Protein AF-A0A9X3F8A9-F1 (afdb_monomer)

Organism: NCBI:txid889268

pLDDT: mean 88.79, std 11.06, range [32.03, 98.19]

Secondary structure (DSSP, 8-state):
-PPPP----TTGGGPPPPBTTBSS----TTS-THHHHHHHHHHHHHH-S---S---HHHHHHHHTSGGGHHHHTTTS--TT--EEEEEE-SS-----S-HHHHHHHHHHHTTTTTGGGGEEEEEE--HHHHT-TT--HHHHHHTTSSSPPEEE-TTS-GGGHHIIIIIIHHHHHHHHHHHSPPP-

Structure (mmCIF, N/CA/C/O backbone):
data_AF-A0A9X3F8A9-F1
#
_entry.id   AF-A0A9X3F8A9-F1
#
loop_
_atom_site.group_PDB
_atom_site.id
_atom_site.type_symbol
_atom_site.label_atom_id
_atom_site.label_alt_id
_atom_site.label_comp_id
_atom_site.label_asym_id
_atom_site.label_entity_id
_atom_site.label_seq_id
_atom_site.pdbx_PDB_ins_code
_atom_site.Cartn_x
_atom_site.Cartn_y
_atom_site.Cartn_z
_atom_site.occupancy
_atom_site.B_iso_or_equiv
_atom_site.auth_seq_id
_atom_site.auth_comp_id
_atom_site.auth_asym_id
_atom_site.auth_atom_id
_atom_site.pdbx_PDB_model_num
ATOM 1 N N . MET A 1 1 ? -3.619 19.011 -17.376 1.00 40.12 1 MET A N 1
ATOM 2 C CA . MET A 1 1 ? -4.202 17.711 -17.758 1.00 40.12 1 MET A CA 1
ATOM 3 C C . MET A 1 1 ? -5.613 17.664 -17.189 1.00 40.12 1 MET A C 1
ATOM 5 O O . MET A 1 1 ? -5.775 18.050 -16.039 1.00 40.12 1 MET A O 1
ATOM 9 N N . ALA A 1 2 ? -6.636 17.346 -17.986 1.00 32.03 2 ALA A N 1
ATOM 10 C CA . ALA A 1 2 ? -7.985 17.152 -17.443 1.00 32.03 2 ALA A CA 1
ATOM 11 C C . ALA A 1 2 ? -8.003 15.852 -16.615 1.00 32.03 2 ALA A C 1
ATOM 13 O O . ALA A 1 2 ? -7.309 14.913 -17.011 1.00 32.03 2 ALA A O 1
ATOM 14 N N . PRO A 1 3 ? -8.736 15.784 -15.489 1.00 38.34 3 PRO A N 1
ATOM 15 C CA . PRO A 1 3 ? -8.836 14.548 -14.723 1.00 38.34 3 PRO A CA 1
ATOM 16 C C . PRO A 1 3 ? -9.433 13.446 -15.613 1.00 38.34 3 PRO A C 1
ATOM 18 O O . PRO A 1 3 ? -10.334 13.740 -16.410 1.00 38.34 3 PRO A O 1
ATOM 21 N N . PRO A 1 4 ? -8.940 12.199 -15.526 1.00 46.81 4 PRO A N 1
ATOM 22 C CA . PRO A 1 4 ? -9.557 11.088 -16.233 1.00 46.81 4 PRO A CA 1
ATOM 23 C C . PRO A 1 4 ? -11.026 10.977 -15.809 1.00 46.81 4 PRO A C 1
ATOM 25 O O . PRO A 1 4 ? -11.374 11.249 -14.659 1.00 46.81 4 PRO A O 1
ATOM 28 N N . ALA A 1 5 ? -11.896 10.633 -16.763 1.00 46.16 5 ALA A N 1
ATOM 29 C CA . ALA A 1 5 ? -13.327 10.490 -16.531 1.00 46.16 5 ALA A CA 1
ATOM 30 C C . ALA A 1 5 ? -13.580 9.626 -15.286 1.00 46.16 5 ALA A C 1
ATOM 32 O O . ALA A 1 5 ? -12.948 8.585 -15.104 1.00 46.16 5 ALA A O 1
ATOM 33 N N . THR A 1 6 ? -14.491 10.075 -14.425 1.00 50.53 6 THR A N 1
ATOM 34 C CA . THR A 1 6 ? -14.900 9.367 -13.214 1.00 50.53 6 THR A CA 1
ATOM 35 C C . THR A 1 6 ? -15.701 8.129 -13.610 1.00 50.53 6 THR A C 1
ATOM 37 O O . THR A 1 6 ? -16.933 8.151 -13.619 1.00 50.53 6 THR A O 1
ATOM 40 N N . THR A 1 7 ? -15.033 7.043 -13.984 1.00 54.25 7 THR A N 1
ATOM 41 C CA . THR A 1 7 ? -15.683 5.741 -13.922 1.00 54.25 7 THR A CA 1
ATOM 42 C C . THR A 1 7 ? -15.774 5.415 -12.434 1.00 54.25 7 THR A C 1
ATOM 44 O O . THR A 1 7 ? -14.764 5.274 -11.746 1.00 54.25 7 THR A O 1
ATOM 47 N N . ASN A 1 8 ? -16.993 5.375 -11.891 1.00 64.25 8 ASN A N 1
ATOM 48 C CA . ASN A 1 8 ? -17.278 4.832 -10.553 1.00 64.25 8 ASN A CA 1
ATOM 49 C C . ASN A 1 8 ? -17.103 3.301 -10.561 1.00 64.25 8 ASN A C 1
ATOM 51 O O . ASN A 1 8 ? -17.952 2.560 -10.075 1.00 64.25 8 ASN A O 1
ATOM 55 N N . GLU A 1 9 ? -16.050 2.830 -11.220 1.00 84.94 9 GLU A N 1
ATOM 56 C CA . GLU A 1 9 ? -15.728 1.427 -11.361 1.00 84.94 9 GLU A CA 1
ATOM 57 C C . GLU A 1 9 ? -15.241 0.899 -10.019 1.00 84.94 9 GLU A C 1
ATOM 59 O O . GLU A 1 9 ? -14.478 1.564 -9.309 1.00 84.94 9 GLU A O 1
ATOM 64 N N . ASN A 1 10 ? -15.722 -0.287 -9.662 1.00 89.38 10 ASN A N 1
ATOM 65 C CA . ASN A 1 10 ? -15.339 -0.943 -8.428 1.00 89.38 10 ASN A CA 1
ATOM 66 C C . ASN A 1 10 ? -13.823 -1.206 -8.426 1.00 89.38 10 ASN A C 1
ATOM 68 O O . ASN A 1 10 ? -13.317 -1.807 -9.367 1.00 89.38 10 ASN A O 1
ATOM 72 N N . GLY A 1 11 ? -13.096 -0.738 -7.408 1.00 88.62 11 GLY A N 1
ATOM 73 C CA . GLY A 1 11 ? -11.628 -0.826 -7.371 1.00 88.62 11 GLY A CA 1
ATOM 74 C C . GLY A 1 11 ? -10.881 0.205 -8.242 1.00 88.62 11 GLY A C 1
ATOM 75 O O . GLY A 1 11 ? -9.654 0.272 -8.217 1.00 88.62 11 GLY A O 1
ATOM 76 N N . GLY A 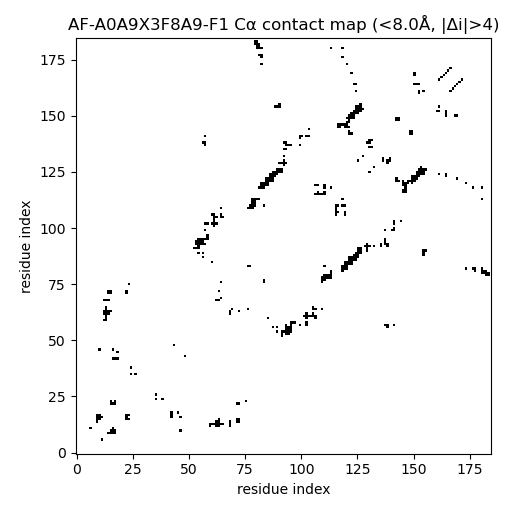1 12 ? -11.587 1.018 -9.033 1.00 87.62 12 GLY A N 1
ATOM 77 C CA . GLY A 1 12 ? -10.978 1.934 -9.998 1.00 87.62 12 GLY A CA 1
ATOM 78 C C . GLY A 1 12 ? -10.475 3.241 -9.377 1.00 87.62 12 GLY A C 1
ATOM 79 O O . GLY A 1 12 ? -11.121 3.819 -8.499 1.00 87.62 12 GLY A O 1
ATOM 80 N N . GLN A 1 13 ? -9.361 3.767 -9.904 1.00 86.75 13 GLN A N 1
ATOM 81 C CA . GLN A 1 13 ? -8.784 5.077 -9.540 1.00 86.75 13 GLN A CA 1
ATOM 82 C C . GLN A 1 13 ? -8.506 5.229 -8.030 1.00 86.75 13 GLN A C 1
ATOM 84 O O . GLN A 1 13 ? -8.811 6.260 -7.435 1.00 86.75 13 GLN A O 1
ATOM 89 N N . GLY A 1 14 ? -7.957 4.185 -7.400 1.00 89.69 14 GLY A N 1
ATOM 90 C CA . GLY A 1 14 ? -7.600 4.176 -5.976 1.00 89.69 14 GLY A CA 1
ATOM 91 C C . GLY A 1 14 ? -8.765 3.915 -5.020 1.00 89.69 14 GLY A C 1
ATOM 92 O O . GLY A 1 14 ? -8.554 3.853 -3.813 1.00 89.69 14 GLY A O 1
ATOM 93 N N . ARG A 1 15 ? -9.994 3.740 -5.516 1.00 92.31 15 ARG A N 1
ATOM 94 C CA . ARG A 1 15 ? -11.106 3.264 -4.683 1.00 92.31 15 ARG A CA 1
ATOM 95 C C . ARG A 1 15 ? -10.855 1.823 -4.256 1.00 92.31 15 ARG A C 1
ATOM 97 O O . ARG A 1 15 ? -10.415 1.016 -5.065 1.00 92.31 15 ARG A O 1
ATOM 104 N N . LEU A 1 16 ? -11.177 1.487 -3.014 1.00 93.56 16 LEU A N 1
ATOM 105 C CA . LEU A 1 16 ? -11.130 0.109 -2.539 1.00 93.56 16 LEU A CA 1
ATOM 106 C C . LEU A 1 16 ? -12.173 -0.746 -3.262 1.00 93.56 16 LEU A C 1
ATOM 108 O O . LEU A 1 16 ? -13.316 -0.324 -3.461 1.00 93.56 16 LEU A O 1
ATOM 112 N N . PHE A 1 17 ? -11.782 -1.965 -3.619 1.00 93.88 17 PHE A N 1
ATOM 113 C CA . PHE A 1 17 ? -12.688 -2.936 -4.212 1.00 93.88 17 PHE A CA 1
ATOM 114 C C . PHE A 1 17 ? -13.756 -3.361 -3.193 1.00 93.88 17 PHE A C 1
ATOM 116 O O . PHE A 1 17 ? -13.446 -3.834 -2.103 1.00 93.88 17 PHE A O 1
ATOM 123 N N . GLU A 1 18 ? -15.024 -3.172 -3.541 1.00 94.69 18 GLU A N 1
ATOM 124 C CA . GLU A 1 18 ? -16.171 -3.654 -2.786 1.00 94.69 18 GLU A CA 1
ATOM 125 C C . GLU A 1 18 ? -16.403 -5.137 -3.063 1.00 94.69 18 GLU A C 1
ATOM 127 O O . GLU A 1 18 ? -16.646 -5.545 -4.203 1.00 94.69 18 GLU A O 1
ATOM 132 N N . TRP A 1 19 ? -16.417 -5.933 -2.000 1.00 95.94 19 TRP A N 1
ATOM 133 C CA . TRP A 1 19 ? -16.833 -7.323 -2.032 1.00 95.94 19 TRP A CA 1
ATOM 134 C C . TRP A 1 19 ? -17.825 -7.600 -0.905 1.00 95.94 19 TRP A C 1
ATOM 136 O O . TRP A 1 19 ? -17.535 -7.381 0.270 1.00 95.94 19 TRP A O 1
ATOM 146 N N . GLN A 1 20 ? -19.016 -8.083 -1.271 1.00 94.75 20 GLN A N 1
ATOM 147 C CA . GLN A 1 20 ? -20.116 -8.362 -0.335 1.00 94.75 20 GLN A CA 1
ATOM 148 C C . GLN A 1 20 ? -20.493 -7.156 0.550 1.00 94.75 20 GLN A C 1
ATOM 150 O O . GLN A 1 20 ? -20.780 -7.308 1.737 1.00 94.75 20 GLN A O 1
ATOM 155 N N . GLY A 1 21 ? -20.498 -5.951 -0.031 1.00 92.94 21 GLY A N 1
ATOM 156 C CA . GLY A 1 21 ? -20.839 -4.714 0.675 1.00 92.94 21 GLY A CA 1
ATOM 157 C C . GLY A 1 21 ? -19.756 -4.217 1.636 1.00 92.94 21 GLY A C 1
ATOM 158 O O . GLY A 1 21 ? -20.046 -3.384 2.493 1.00 92.94 21 GLY A O 1
ATOM 159 N N . GLN A 1 22 ? -18.530 -4.738 1.535 1.00 93.31 22 GLN A N 1
ATOM 160 C CA . GLN A 1 22 ? -17.388 -4.329 2.350 1.00 93.31 22 GLN A CA 1
ATOM 161 C C . GLN A 1 22 ? -16.210 -3.936 1.458 1.00 93.31 22 GLN A C 1
ATOM 163 O O . GLN A 1 22 ? -15.919 -4.618 0.480 1.00 93.31 22 GLN A O 1
ATOM 168 N N . HIS A 1 23 ? -15.514 -2.861 1.824 1.00 93.75 23 HIS A N 1
ATOM 169 C CA . HIS A 1 23 ? -14.294 -2.403 1.145 1.00 93.75 23 HIS A CA 1
ATOM 170 C C . HIS A 1 23 ? -13.009 -2.859 1.847 1.00 93.75 23 HIS A C 1
ATOM 172 O O . HIS A 1 23 ? -11.944 -2.906 1.239 1.00 93.75 23 HIS A O 1
ATOM 178 N N . TYR A 1 24 ? -13.096 -3.167 3.140 1.00 93.25 24 TYR A N 1
ATOM 179 C CA . TYR A 1 24 ? -11.985 -3.638 3.956 1.00 93.25 24 TYR A CA 1
ATOM 180 C C . TYR A 1 24 ? -12.510 -4.475 5.123 1.00 93.25 24 TYR A C 1
ATOM 182 O O . TYR A 1 24 ? -13.661 -4.335 5.543 1.00 93.25 24 TYR A O 1
ATOM 190 N N . PHE A 1 25 ? -11.639 -5.324 5.659 1.00 92.56 25 PHE A N 1
ATOM 191 C CA . PHE A 1 25 ? -11.916 -6.155 6.823 1.00 92.56 25 PHE A CA 1
ATOM 192 C C . PHE A 1 25 ? -11.259 -5.538 8.065 1.00 92.56 25 PHE A C 1
ATOM 194 O O . PHE A 1 25 ? -10.135 -5.042 7.989 1.00 92.56 25 PHE A O 1
ATOM 201 N N . SER A 1 26 ? -11.940 -5.565 9.210 1.00 90.69 26 SER A N 1
ATOM 202 C CA . SER A 1 26 ? -11.412 -5.068 10.486 1.00 90.69 26 SER A CA 1
ATOM 203 C C . SER A 1 26 ? -11.416 -6.191 11.518 1.00 90.69 26 SER A C 1
ATOM 205 O O . SER A 1 26 ? -12.411 -6.899 11.653 1.00 90.69 26 SER A O 1
ATOM 207 N N . LEU A 1 27 ? -10.289 -6.358 12.206 1.00 91.44 27 LEU A N 1
ATOM 208 C CA . LEU A 1 27 ? -10.067 -7.338 13.264 1.00 91.44 27 LEU A CA 1
ATOM 209 C C . LEU A 1 27 ? -8.998 -6.815 14.233 1.00 91.44 27 LEU A C 1
ATOM 211 O O . LEU A 1 27 ? -8.244 -5.898 13.891 1.00 91.44 27 LEU A O 1
ATOM 215 N N . ASN A 1 28 ? -8.916 -7.429 15.406 1.00 89.62 28 ASN A N 1
ATOM 216 C CA . ASN A 1 28 ? -7.813 -7.280 16.347 1.00 89.62 28 ASN A CA 1
ATOM 217 C C . ASN A 1 28 ? -6.744 -8.350 16.092 1.00 89.62 28 ASN A C 1
ATOM 219 O O . ASN A 1 28 ? -6.985 -9.358 15.431 1.00 89.62 28 ASN A O 1
ATOM 223 N N . THR A 1 29 ? -5.537 -8.135 16.610 1.00 83.69 29 THR A N 1
ATOM 224 C CA . THR A 1 29 ? -4.404 -9.051 16.404 1.00 83.69 29 THR A CA 1
ATOM 225 C C . THR A 1 29 ? -4.551 -10.385 17.139 1.00 83.69 29 THR A C 1
ATOM 227 O O . THR A 1 29 ? -3.876 -11.347 16.781 1.00 83.69 29 THR A O 1
ATOM 230 N N . ASP A 1 30 ? -5.418 -10.452 18.148 1.00 89.44 30 ASP A N 1
ATOM 231 C CA . ASP A 1 30 ? -5.756 -11.651 18.915 1.00 89.44 30 ASP A CA 1
ATOM 232 C C . ASP A 1 30 ? -6.988 -12.403 18.375 1.00 89.44 30 ASP A C 1
ATOM 234 O O . ASP A 1 30 ? -7.292 -13.498 18.856 1.00 89.44 30 ASP A O 1
ATOM 238 N N . ASP A 1 31 ? -7.663 -11.862 17.355 1.00 92.94 31 ASP A N 1
ATOM 239 C CA . ASP A 1 31 ? -8.777 -12.532 16.684 1.00 92.94 31 ASP A CA 1
ATOM 240 C C . ASP A 1 31 ? -8.290 -13.682 15.778 1.00 92.94 31 ASP A C 1
ATOM 242 O O . ASP A 1 31 ? -7.190 -13.662 15.222 1.00 92.94 31 ASP A O 1
ATOM 246 N N . ASP A 1 32 ? -9.145 -14.689 15.564 1.00 93.00 32 ASP A N 1
ATOM 247 C CA . ASP A 1 32 ? -8.889 -15.748 14.579 1.00 93.00 32 ASP A CA 1
ATOM 248 C C . ASP A 1 32 ? -8.915 -15.168 13.145 1.00 93.00 32 ASP A C 1
ATOM 250 O O . ASP A 1 32 ? -9.965 -14.698 12.685 1.00 93.00 32 ASP A O 1
ATOM 254 N N . PRO A 1 33 ? -7.807 -15.240 12.377 1.00 92.06 33 PRO A N 1
ATOM 255 C CA . PRO A 1 33 ? -7.740 -14.664 11.040 1.00 92.06 33 PRO A CA 1
ATOM 256 C C . PRO A 1 33 ? -8.492 -15.483 9.979 1.00 92.06 33 PRO A C 1
ATOM 258 O O . PRO A 1 33 ? -8.457 -15.117 8.804 1.00 92.06 33 PRO A O 1
ATOM 261 N N . ALA A 1 34 ? -9.147 -16.600 10.322 1.00 95.56 34 ALA A N 1
ATOM 262 C CA . ALA A 1 34 ? -9.852 -17.446 9.356 1.00 95.56 34 ALA A CA 1
ATOM 263 C C . ALA A 1 34 ? -10.885 -16.671 8.516 1.00 95.56 34 ALA A C 1
ATOM 265 O O . ALA A 1 34 ? -10.945 -16.849 7.297 1.00 95.56 34 ALA A O 1
ATOM 266 N N . ALA A 1 35 ? -11.655 -15.775 9.143 1.00 94.44 35 ALA A N 1
ATOM 267 C CA . ALA A 1 35 ? -12.648 -14.959 8.443 1.00 94.44 35 ALA A CA 1
ATOM 268 C C . ALA A 1 35 ? -11.997 -13.931 7.502 1.00 94.44 35 ALA A C 1
ATOM 270 O O . ALA A 1 35 ? -12.427 -13.802 6.355 1.00 94.44 35 ALA A O 1
ATOM 271 N N . LEU A 1 36 ? -10.923 -13.271 7.954 1.00 93.94 36 LEU A N 1
ATOM 272 C CA . LEU A 1 36 ? -10.120 -12.366 7.129 1.00 93.94 36 LEU A CA 1
ATOM 273 C C . LEU A 1 36 ? -9.583 -13.091 5.891 1.00 93.94 36 LEU A C 1
ATOM 275 O O . LEU A 1 36 ? -9.749 -12.605 4.777 1.00 93.94 36 LEU A O 1
ATOM 279 N N . LYS A 1 37 ? -8.966 -14.265 6.081 1.00 93.62 37 LYS A N 1
ATOM 280 C CA . LYS A 1 37 ? -8.400 -15.070 4.989 1.00 93.62 37 LYS A CA 1
ATOM 281 C C . LYS A 1 37 ? -9.472 -15.438 3.969 1.00 93.62 37 LYS A C 1
ATOM 283 O O . LYS A 1 37 ? -9.283 -15.213 2.780 1.00 93.62 37 LYS A O 1
ATOM 288 N N . ALA A 1 38 ? -10.610 -15.953 4.435 1.00 95.94 38 ALA A N 1
ATOM 289 C CA . ALA A 1 38 ? -11.711 -16.338 3.559 1.00 95.94 38 ALA A CA 1
ATOM 290 C C . ALA A 1 38 ? -12.263 -15.145 2.759 1.00 95.94 38 ALA A C 1
ATOM 292 O O . ALA A 1 38 ? -12.468 -15.263 1.550 1.00 95.94 38 ALA A O 1
ATOM 293 N N . TRP A 1 39 ? -12.478 -13.998 3.414 1.00 96.12 39 TRP A N 1
ATOM 294 C CA . TRP A 1 39 ? -12.971 -12.794 2.746 1.00 96.12 39 TRP A CA 1
ATOM 295 C C . TRP A 1 39 ? -11.957 -12.247 1.740 1.00 96.12 39 TRP A C 1
ATOM 297 O O . TRP A 1 39 ? -12.324 -12.018 0.590 1.00 96.12 39 TRP A O 1
ATOM 307 N N . PHE A 1 40 ? -10.689 -12.095 2.138 1.00 93.62 40 PHE A N 1
ATOM 308 C CA . PHE A 1 40 ? -9.644 -11.530 1.284 1.00 93.62 40 PHE A CA 1
ATOM 309 C C . PHE A 1 40 ? -9.400 -12.394 0.045 1.00 93.62 40 PHE A C 1
ATOM 311 O O . PHE A 1 40 ? -9.369 -11.864 -1.061 1.00 93.62 40 PHE A O 1
ATOM 318 N N . THR A 1 41 ? -9.310 -13.722 0.198 1.00 94.00 41 THR A N 1
ATOM 319 C CA . THR A 1 41 ? -9.175 -14.637 -0.946 1.00 94.00 41 THR A CA 1
ATOM 320 C C . THR A 1 41 ? -10.349 -14.493 -1.913 1.00 94.00 41 THR A C 1
ATOM 322 O O . THR A 1 41 ? -10.135 -14.350 -3.112 1.00 94.00 41 THR A O 1
ATOM 325 N N . ALA A 1 42 ? -11.588 -14.473 -1.412 1.00 95.75 42 ALA A N 1
ATOM 326 C CA . ALA A 1 42 ? -12.761 -14.329 -2.270 1.00 95.75 42 ALA A CA 1
ATOM 327 C C . ALA A 1 42 ? -12.824 -12.955 -2.963 1.00 95.75 42 ALA A C 1
ATOM 329 O O . ALA A 1 42 ? -13.163 -12.889 -4.142 1.00 95.75 42 ALA A O 1
ATOM 330 N N . ALA A 1 43 ? -12.480 -11.876 -2.252 1.00 95.12 43 ALA A N 1
ATOM 331 C CA . ALA A 1 43 ? -12.435 -10.525 -2.803 1.00 95.12 43 ALA A CA 1
ATOM 332 C C . ALA A 1 43 ? -11.361 -10.393 -3.893 1.00 95.12 43 ALA A C 1
ATOM 334 O O . ALA A 1 43 ? -11.651 -9.858 -4.958 1.00 95.12 43 ALA A O 1
ATOM 335 N N . ALA A 1 44 ? -10.159 -10.933 -3.665 1.00 91.38 44 ALA A N 1
ATOM 336 C CA . ALA A 1 44 ? -9.071 -10.928 -4.641 1.00 91.38 44 ALA A CA 1
ATOM 337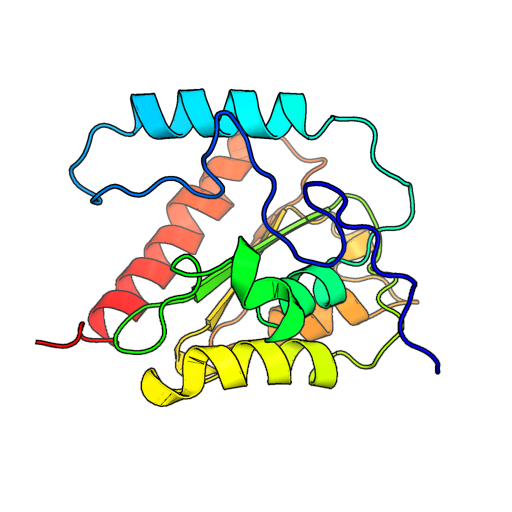 C C . ALA A 1 44 ? -9.446 -11.708 -5.912 1.00 91.38 44 ALA A C 1
ATOM 339 O O . ALA A 1 44 ? -9.326 -11.182 -7.015 1.00 91.38 44 ALA A O 1
ATOM 340 N N . THR A 1 45 ? -10.001 -12.918 -5.771 1.00 92.62 45 THR A N 1
ATOM 341 C CA . THR A 1 45 ? -10.500 -13.688 -6.922 1.00 92.62 45 THR A CA 1
ATOM 342 C C . THR A 1 45 ? -11.613 -12.943 -7.669 1.00 92.62 45 THR A C 1
ATOM 344 O O . THR A 1 45 ? -11.672 -12.996 -8.895 1.00 92.62 45 THR A O 1
ATOM 347 N N . ALA A 1 46 ? -12.495 -12.233 -6.957 1.00 92.94 46 ALA A N 1
ATOM 348 C CA . ALA A 1 46 ? -13.573 -11.457 -7.569 1.00 92.94 46 ALA A CA 1
ATOM 349 C C . ALA A 1 46 ? -13.086 -10.181 -8.276 1.00 92.94 46 ALA A C 1
ATOM 351 O O . ALA A 1 46 ? -13.678 -9.796 -9.285 1.00 92.94 46 ALA A O 1
ATOM 352 N N . ALA A 1 47 ? -12.032 -9.537 -7.766 1.00 89.62 47 ALA A N 1
ATOM 353 C CA . ALA A 1 47 ? -11.369 -8.415 -8.428 1.00 89.62 47 ALA A CA 1
ATOM 354 C C . ALA A 1 47 ? -10.725 -8.847 -9.755 1.00 89.62 47 ALA A C 1
ATOM 356 O O . ALA A 1 47 ? -10.702 -8.074 -10.713 1.00 89.62 47 ALA A O 1
ATOM 357 N N . GLY A 1 48 ? -10.304 -10.111 -9.829 1.00 85.94 48 GLY A N 1
ATOM 358 C CA . GLY A 1 48 ? -9.848 -10.769 -11.042 1.00 85.94 48 GLY A CA 1
ATOM 359 C C . GLY A 1 48 ? -8.343 -11.006 -11.059 1.00 85.94 48 GLY A C 1
ATOM 360 O O . GLY A 1 48 ? -7.567 -10.320 -10.405 1.00 85.94 48 GLY A O 1
ATOM 361 N N . GLU A 1 49 ? -7.944 -12.005 -11.840 1.00 80.44 49 GLU A N 1
ATOM 362 C CA . GLU A 1 49 ? -6.553 -12.474 -11.953 1.00 80.44 49 GLU A CA 1
ATOM 363 C C . GLU A 1 49 ? -5.900 -12.030 -13.271 1.00 80.44 49 GLU A C 1
ATOM 365 O O . GLU A 1 49 ? -4.721 -12.264 -13.511 1.00 80.44 49 GLU A O 1
ATOM 370 N N . THR A 1 50 ? -6.675 -11.396 -14.157 1.00 72.44 50 THR A N 1
ATOM 371 C CA . THR A 1 50 ? -6.220 -10.933 -15.471 1.00 72.44 50 THR A CA 1
ATOM 372 C C . THR A 1 50 ? -6.183 -9.411 -15.494 1.00 72.44 50 THR A C 1
ATOM 374 O O . THR A 1 50 ? -7.133 -8.761 -15.941 1.00 72.44 50 THR A O 1
ATOM 377 N N . GLY A 1 51 ? -5.093 -8.856 -14.968 1.00 70.12 51 GLY A N 1
ATOM 378 C CA . GLY A 1 51 ? -4.799 -7.427 -15.004 1.00 70.12 51 GLY A CA 1
ATOM 379 C C . GLY A 1 51 ? -4.332 -6.941 -16.379 1.00 70.12 51 GLY A C 1
ATOM 380 O O . GLY A 1 51 ? -4.087 -7.717 -17.305 1.00 70.12 51 GLY A O 1
ATOM 381 N N . CYS A 1 52 ? -4.222 -5.621 -16.522 1.00 73.56 52 CYS A N 1
ATOM 382 C CA . CYS A 1 52 ? -3.534 -5.015 -17.658 1.00 73.56 52 CYS A CA 1
ATOM 383 C C . CYS A 1 52 ? -2.024 -5.122 -17.444 1.00 73.56 52 CYS A C 1
ATOM 385 O O . CYS A 1 52 ? -1.561 -4.880 -16.337 1.00 73.56 52 CYS A O 1
ATOM 387 N N . SER A 1 53 ? -1.261 -5.337 -18.517 1.00 78.31 53 SER A N 1
ATOM 388 C CA . SER A 1 53 ? 0.203 -5.228 -18.516 1.00 78.31 53 SER A CA 1
ATOM 389 C C . SER A 1 53 ? 0.684 -3.764 -18.439 1.00 78.31 53 SER A C 1
ATOM 391 O O . SER A 1 53 ? 1.545 -3.310 -19.204 1.00 78.31 53 SER A O 1
ATOM 393 N N . PHE A 1 54 ? -0.008 -2.939 -17.660 1.00 87.06 54 PHE A N 1
ATOM 394 C CA . PHE A 1 54 ? 0.287 -1.532 -17.442 1.00 87.06 54 PHE A CA 1
ATOM 395 C C . PHE A 1 54 ? -0.054 -1.211 -15.994 1.00 87.06 54 PHE A C 1
ATOM 397 O O . PHE A 1 54 ? -1.140 -0.716 -15.684 1.00 87.06 54 PHE A O 1
ATOM 404 N N . GLU A 1 55 ? 0.885 -1.522 -15.111 1.00 90.31 55 GLU A N 1
ATOM 405 C CA . GLU A 1 55 ? 0.711 -1.318 -13.681 1.00 90.31 55 GLU A CA 1
ATOM 406 C C . GLU A 1 55 ? 1.252 0.048 -13.247 1.00 90.31 55 GLU A C 1
ATOM 408 O O . GLU A 1 55 ? 2.254 0.545 -13.763 1.00 90.31 55 GLU A O 1
ATOM 413 N N . MET A 1 56 ? 0.542 0.692 -12.319 1.00 94.12 56 MET A N 1
ATOM 414 C CA . MET A 1 56 ? 0.907 2.003 -11.770 1.00 94.12 56 MET A CA 1
ATOM 415 C C . MET A 1 56 ? 0.856 1.976 -10.227 1.00 94.12 56 MET A C 1
ATOM 417 O O . MET A 1 56 ? 0.025 2.677 -9.637 1.00 94.12 56 MET A O 1
ATOM 421 N N . PRO A 1 57 ? 1.653 1.126 -9.548 1.00 93.56 57 PRO A N 1
ATOM 422 C CA . PRO A 1 57 ? 1.543 0.915 -8.104 1.00 93.56 57 PRO A CA 1
ATOM 423 C C . PRO A 1 57 ? 1.732 2.192 -7.270 1.00 93.56 57 PRO A C 1
ATOM 425 O O . PRO A 1 57 ? 0.933 2.423 -6.357 1.00 93.56 57 PRO A O 1
ATOM 428 N N . ALA A 1 58 ? 2.697 3.068 -7.588 1.00 96.06 58 ALA A N 1
ATOM 429 C CA . ALA A 1 58 ? 2.860 4.329 -6.857 1.00 96.06 58 ALA A CA 1
ATOM 430 C C . ALA A 1 58 ? 1.622 5.233 -6.989 1.00 96.06 58 ALA A C 1
ATOM 432 O O . ALA A 1 58 ? 1.108 5.746 -5.989 1.00 96.06 58 ALA A O 1
ATOM 433 N N . ALA A 1 59 ? 1.088 5.390 -8.204 1.00 95.81 59 ALA A N 1
ATOM 434 C CA . ALA A 1 59 ? -0.132 6.155 -8.427 1.00 95.81 59 ALA A CA 1
ATOM 435 C C . ALA A 1 59 ? -1.334 5.529 -7.711 1.00 95.81 59 ALA A C 1
ATOM 437 O O . ALA A 1 59 ? -2.106 6.258 -7.092 1.00 95.81 59 ALA A O 1
ATOM 438 N N . ALA A 1 60 ? -1.493 4.203 -7.757 1.00 93.56 60 ALA A N 1
ATOM 439 C CA . ALA A 1 60 ? -2.582 3.500 -7.083 1.00 93.56 60 ALA A CA 1
ATOM 440 C C . ALA A 1 60 ? -2.574 3.767 -5.569 1.00 93.56 60 ALA A C 1
ATOM 442 O O . ALA A 1 60 ? -3.607 4.145 -5.010 1.00 93.56 60 ALA A O 1
ATOM 443 N N . ALA A 1 61 ? -1.404 3.668 -4.928 1.00 95.12 61 ALA A N 1
ATOM 444 C CA . ALA A 1 61 ? -1.242 3.978 -3.511 1.00 95.12 61 ALA A CA 1
ATOM 445 C C . ALA A 1 61 ? -1.573 5.449 -3.204 1.00 95.12 61 ALA A C 1
ATOM 447 O O . ALA A 1 61 ? -2.348 5.736 -2.292 1.00 95.12 61 ALA A O 1
ATOM 448 N N . GLY A 1 62 ? -1.052 6.391 -3.999 1.00 96.50 62 GLY A N 1
ATOM 449 C CA . GLY A 1 62 ? -1.347 7.815 -3.831 1.00 96.50 62 GLY A CA 1
ATOM 450 C C . GLY A 1 62 ? -2.837 8.143 -3.994 1.00 96.50 62 GLY A C 1
ATOM 451 O O . GLY A 1 62 ? -3.395 8.902 -3.202 1.00 96.50 62 GLY A O 1
ATOM 452 N N . TRP A 1 63 ? -3.508 7.557 -4.990 1.00 95.81 63 TRP A N 1
ATOM 453 C CA . TRP A 1 63 ? -4.941 7.756 -5.229 1.00 95.81 63 TRP A CA 1
ATOM 454 C C . TRP A 1 63 ? -5.826 7.165 -4.130 1.00 95.81 63 TRP A C 1
ATOM 456 O O . TRP A 1 63 ? -6.881 7.730 -3.834 1.00 95.81 63 TRP A O 1
ATOM 466 N N . ALA A 1 64 ? -5.396 6.086 -3.471 1.00 95.44 64 ALA A N 1
ATOM 467 C CA . ALA A 1 64 ? -6.126 5.524 -2.336 1.00 95.44 64 ALA A CA 1
ATOM 468 C C . ALA A 1 64 ? -6.254 6.500 -1.151 1.00 95.44 64 ALA A C 1
ATOM 470 O O . ALA A 1 64 ? -7.209 6.398 -0.380 1.00 95.44 64 ALA A O 1
ATOM 471 N N . ALA A 1 65 ? -5.334 7.464 -1.045 1.00 95.88 65 ALA A N 1
ATOM 472 C CA . ALA A 1 65 ? -5.350 8.541 -0.058 1.00 95.88 65 ALA A CA 1
ATOM 473 C C . ALA A 1 65 ? -5.940 9.865 -0.583 1.00 95.88 65 ALA A C 1
ATOM 475 O O . ALA A 1 65 ? -6.021 10.843 0.162 1.00 95.88 65 ALA A O 1
ATOM 476 N N . ASP A 1 66 ? -6.336 9.939 -1.857 1.00 94.81 66 ASP A N 1
ATOM 477 C CA . ASP A 1 66 ? -6.871 11.172 -2.430 1.00 94.81 66 ASP A CA 1
ATOM 478 C C . ASP A 1 66 ? -8.262 11.505 -1.853 1.00 94.81 66 ASP A C 1
ATOM 480 O O . ASP A 1 66 ? -9.122 10.626 -1.775 1.00 94.81 66 ASP A O 1
ATOM 484 N N . PRO A 1 67 ? -8.560 12.772 -1.508 1.00 91.44 67 PRO A N 1
ATOM 485 C CA . PRO A 1 67 ? -9.885 13.159 -1.024 1.00 91.44 67 PRO A CA 1
ATOM 486 C C . PRO A 1 67 ? -11.045 12.768 -1.954 1.00 91.44 67 PRO A C 1
ATOM 488 O O . PRO A 1 67 ? -12.166 12.572 -1.483 1.00 91.44 67 PRO A O 1
ATOM 491 N N . ALA A 1 68 ? -10.803 12.625 -3.262 1.00 91.00 68 ALA A N 1
ATOM 492 C CA . ALA A 1 68 ? -11.806 12.179 -4.223 1.00 91.00 68 ALA A CA 1
ATOM 493 C C . ALA A 1 68 ? -12.268 10.725 -4.003 1.00 91.00 68 ALA A C 1
ATOM 495 O O . ALA A 1 68 ? -13.375 10.376 -4.418 1.00 91.00 68 ALA A O 1
ATOM 496 N N . THR A 1 69 ? -11.460 9.882 -3.350 1.00 91.00 69 THR A N 1
ATOM 497 C CA . THR A 1 69 ? -11.802 8.483 -3.037 1.00 91.00 69 THR A CA 1
ATOM 498 C C . THR A 1 69 ? -12.386 8.315 -1.635 1.00 91.00 69 THR A C 1
ATOM 500 O O . THR A 1 69 ? -12.904 7.244 -1.318 1.00 91.00 69 THR A O 1
ATOM 503 N N . ALA A 1 70 ? -12.411 9.377 -0.817 1.00 89.62 70 ALA A N 1
ATOM 504 C CA . ALA A 1 70 ? -12.931 9.348 0.550 1.00 89.62 70 ALA A CA 1
ATOM 505 C C . ALA A 1 70 ? -14.349 8.752 0.691 1.00 89.62 70 ALA A C 1
ATOM 507 O O . ALA A 1 70 ? -14.556 8.008 1.646 1.00 89.62 70 ALA A O 1
ATOM 508 N N . PRO A 1 71 ? -15.317 8.979 -0.227 1.00 88.69 71 PRO A N 1
ATOM 509 C CA . PRO A 1 71 ? -16.631 8.335 -0.133 1.00 88.69 71 PRO A CA 1
ATOM 510 C C . PRO A 1 71 ? -16.591 6.799 -0.146 1.00 88.69 71 PRO A C 1
ATOM 512 O O . PRO A 1 71 ? -17.506 6.175 0.378 1.00 88.69 71 PRO A O 1
ATOM 515 N N . THR A 1 72 ? -15.553 6.204 -0.739 1.00 91.00 72 THR A N 1
ATOM 516 C CA . THR A 1 72 ? -15.361 4.749 -0.830 1.00 91.00 72 THR A CA 1
ATOM 517 C C . THR A 1 72 ? -14.362 4.237 0.209 1.00 91.00 72 THR A C 1
ATOM 519 O O . THR A 1 72 ? -14.565 3.183 0.801 1.00 91.00 72 THR A O 1
ATOM 522 N N . ASN A 1 73 ? -13.296 4.995 0.469 1.00 93.44 73 ASN A N 1
ATOM 523 C CA . ASN A 1 73 ? -12.163 4.541 1.282 1.00 93.44 73 ASN A CA 1
ATOM 524 C C . ASN A 1 73 ? -12.258 4.955 2.760 1.00 93.44 73 ASN A C 1
ATOM 526 O O . ASN A 1 73 ? -11.346 4.667 3.541 1.00 93.44 73 ASN A O 1
ATOM 530 N N . ALA A 1 74 ? -13.321 5.667 3.153 1.00 90.38 74 ALA A N 1
ATOM 531 C CA . ALA A 1 74 ? -13.497 6.164 4.514 1.00 90.38 74 ALA A CA 1
ATOM 532 C C . ALA A 1 74 ? -13.297 5.054 5.558 1.00 90.38 74 ALA A C 1
ATOM 534 O O . ALA A 1 74 ? -13.901 3.989 5.479 1.00 90.38 74 ALA A O 1
ATOM 535 N N . GLY A 1 75 ? -12.455 5.333 6.556 1.00 88.94 75 GLY A N 1
ATOM 536 C CA . GLY A 1 75 ? -12.171 4.418 7.663 1.00 88.94 75 GLY A CA 1
ATOM 537 C C . GLY A 1 75 ? -11.025 3.431 7.422 1.00 88.94 75 GLY A C 1
ATOM 538 O O . GLY A 1 75 ? -10.536 2.865 8.398 1.00 88.94 75 GLY A O 1
ATOM 539 N N . PHE A 1 76 ? -10.544 3.270 6.183 1.00 92.38 76 PHE A N 1
ATOM 540 C CA . PHE A 1 76 ? -9.413 2.384 5.890 1.00 92.38 76 PHE A CA 1
ATOM 541 C C . PHE A 1 76 ? -8.072 2.986 6.332 1.00 92.38 76 PHE A C 1
ATOM 543 O O . PHE A 1 76 ? -7.364 2.408 7.157 1.00 92.38 76 PHE A O 1
ATOM 550 N N . ILE A 1 77 ? -7.741 4.186 5.840 1.00 94.12 77 ILE A N 1
ATOM 551 C CA . ILE A 1 77 ? -6.542 4.917 6.268 1.00 94.12 77 ILE A CA 1
ATOM 552 C C . ILE A 1 77 ? -6.892 5.719 7.521 1.00 94.12 77 ILE A C 1
ATOM 554 O O . ILE A 1 77 ? -7.577 6.740 7.459 1.00 94.12 77 ILE A O 1
ATOM 558 N N . ARG A 1 78 ? -6.426 5.242 8.676 1.00 92.56 78 ARG A N 1
ATOM 559 C CA . ARG A 1 78 ? -6.524 5.960 9.953 1.00 92.56 78 ARG A CA 1
ATOM 560 C C . ARG A 1 78 ? -5.320 6.879 10.107 1.00 92.56 78 ARG A C 1
ATOM 562 O O . ARG A 1 78 ? -4.202 6.442 9.846 1.00 92.56 78 ARG A O 1
ATOM 569 N N . ASP A 1 79 ? -5.534 8.120 10.542 1.00 93.50 79 ASP A N 1
ATOM 570 C CA . ASP A 1 79 ? -4.454 9.086 10.768 1.00 93.50 79 ASP A CA 1
ATOM 571 C C . ASP A 1 79 ? -3.817 8.916 12.162 1.00 93.50 79 ASP A C 1
ATOM 573 O O . ASP A 1 79 ? -2.902 8.110 12.307 1.00 93.50 79 ASP A O 1
ATOM 577 N N . ALA A 1 80 ? -4.282 9.629 13.192 1.00 93.31 80 ALA A N 1
ATOM 578 C CA . ALA A 1 80 ? -3.637 9.646 14.509 1.00 93.31 80 ALA A CA 1
ATOM 579 C C . ALA A 1 80 ? -3.455 8.241 15.125 1.00 93.31 80 ALA A C 1
ATOM 581 O O . ALA A 1 80 ? -4.392 7.440 15.150 1.00 93.31 80 ALA A O 1
ATOM 582 N N . GLY A 1 81 ? -2.247 7.973 15.639 1.00 89.94 81 GLY A N 1
ATOM 583 C CA . GLY A 1 81 ? -1.896 6.748 16.369 1.00 89.94 81 GLY A CA 1
ATOM 584 C C . GLY A 1 81 ? -2.069 5.446 15.582 1.00 89.94 81 GLY A C 1
ATOM 585 O O . GLY A 1 81 ? -2.423 4.415 16.149 1.00 89.94 81 GLY A O 1
ATOM 586 N N . ALA A 1 82 ? -1.887 5.492 14.261 1.00 91.31 82 ALA A N 1
ATOM 587 C CA . ALA A 1 82 ? -1.963 4.315 13.402 1.00 91.31 82 ALA A CA 1
ATOM 588 C C . ALA A 1 82 ? -0.788 4.278 12.422 1.00 91.31 82 ALA A C 1
ATOM 590 O O . ALA A 1 82 ? -0.460 5.289 11.810 1.00 91.31 82 ALA A O 1
ATOM 591 N N . VAL A 1 83 ? -0.187 3.113 12.208 1.00 92.25 83 VAL A N 1
ATOM 592 C CA . VAL A 1 83 ? 0.807 2.912 11.142 1.00 92.25 83 VAL A CA 1
ATOM 593 C C . VAL A 1 83 ? 0.085 2.577 9.836 1.00 92.25 83 VAL A C 1
ATOM 595 O O . VAL A 1 83 ? -0.852 1.778 9.834 1.00 92.25 83 VAL A O 1
ATOM 598 N N . LEU A 1 84 ? 0.506 3.187 8.725 1.00 94.44 84 LEU A N 1
ATOM 599 C CA . LEU A 1 84 ? 0.093 2.792 7.378 1.00 94.44 84 LEU A CA 1
ATOM 600 C C . LEU A 1 84 ? 1.185 1.928 6.749 1.00 94.44 84 LEU A C 1
ATOM 602 O O . LEU A 1 84 ? 2.335 2.350 6.654 1.00 94.44 84 LEU A O 1
ATOM 606 N N . VAL A 1 85 ? 0.806 0.747 6.274 1.00 94.00 85 VAL A N 1
ATOM 607 C CA . VAL A 1 85 ? 1.694 -0.139 5.520 1.00 94.00 85 VAL A CA 1
ATOM 608 C C . VAL A 1 85 ? 1.244 -0.143 4.066 1.00 94.00 85 VAL A C 1
ATOM 610 O O . VAL A 1 85 ? 0.113 -0.523 3.767 1.00 94.00 85 VAL A O 1
ATOM 613 N N . VAL A 1 86 ? 2.127 0.283 3.167 1.00 95.19 86 VAL A N 1
ATOM 614 C CA . VAL A 1 86 ? 1.930 0.204 1.719 1.00 95.19 86 VAL A CA 1
ATOM 615 C C . VAL A 1 86 ? 2.663 -1.031 1.214 1.00 95.19 86 VAL A C 1
ATOM 617 O O . VAL A 1 86 ? 3.889 -1.051 1.151 1.00 95.19 86 VAL A O 1
ATOM 620 N N . PHE A 1 87 ? 1.909 -2.075 0.881 1.00 94.31 87 PHE A N 1
ATOM 621 C CA . PHE A 1 87 ? 2.463 -3.321 0.367 1.00 94.31 87 PHE A CA 1
ATOM 622 C C . PHE A 1 87 ? 2.155 -3.457 -1.126 1.00 94.31 87 PHE A C 1
ATOM 624 O O . PHE A 1 87 ? 0.987 -3.502 -1.510 1.00 94.31 87 PHE A O 1
ATOM 631 N N . VAL A 1 88 ? 3.190 -3.496 -1.965 1.00 94.12 88 VAL A N 1
ATOM 632 C CA . VAL A 1 88 ? 3.052 -3.616 -3.423 1.00 94.12 88 VAL A CA 1
ATOM 633 C C . VAL A 1 88 ? 3.218 -5.074 -3.849 1.00 94.12 88 VAL A C 1
ATOM 635 O O . VAL A 1 88 ? 4.202 -5.715 -3.495 1.00 94.12 88 VAL A O 1
ATOM 638 N N . LEU A 1 89 ? 2.274 -5.587 -4.635 1.00 91.12 89 LEU A N 1
ATOM 639 C CA . LEU A 1 89 ? 2.417 -6.838 -5.380 1.00 91.12 89 LEU A CA 1
ATOM 640 C 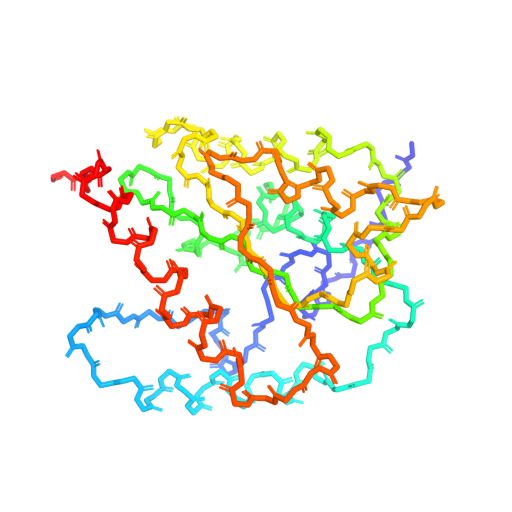C . LEU A 1 89 ? 2.388 -6.475 -6.859 1.00 91.12 89 LEU A C 1
ATOM 642 O O . LEU A 1 89 ? 1.390 -5.918 -7.311 1.00 91.12 89 LEU A O 1
ATOM 646 N N . THR A 1 90 ? 3.477 -6.734 -7.574 1.00 90.62 90 THR A N 1
ATOM 647 C CA . THR A 1 90 ? 3.576 -6.450 -9.011 1.00 90.62 90 THR A CA 1
ATOM 648 C C . THR A 1 90 ? 4.635 -7.339 -9.644 1.00 90.62 90 THR A C 1
ATOM 650 O O . THR A 1 90 ? 5.678 -7.582 -9.038 1.00 90.62 90 THR A O 1
ATOM 653 N N . ASP A 1 91 ? 4.381 -7.793 -10.864 1.00 90.94 91 ASP A N 1
ATOM 654 C CA . ASP A 1 91 ? 5.350 -8.433 -11.754 1.00 90.94 91 ASP A CA 1
ATOM 655 C C . ASP A 1 91 ? 5.797 -7.483 -12.888 1.00 90.94 91 ASP A C 1
ATOM 657 O O . ASP A 1 91 ? 6.481 -7.897 -13.824 1.00 90.94 91 ASP A O 1
ATOM 661 N N . GLU A 1 92 ? 5.480 -6.183 -12.789 1.00 91.06 92 GLU A N 1
ATOM 662 C CA . GLU A 1 92 ? 5.768 -5.183 -13.818 1.00 91.06 92 GLU A CA 1
ATOM 663 C C . GLU A 1 92 ? 6.497 -3.922 -13.309 1.00 91.06 92 GLU A C 1
ATOM 665 O O . GLU A 1 92 ? 6.391 -3.537 -12.143 1.00 91.06 92 GLU A O 1
ATOM 670 N N . PRO A 1 93 ? 7.235 -3.215 -14.192 1.00 92.00 93 PRO A N 1
ATOM 671 C CA . PRO A 1 93 ? 7.725 -1.870 -13.899 1.00 92.00 93 PRO A CA 1
ATOM 672 C C . PRO A 1 93 ? 6.578 -0.876 -13.670 1.00 92.00 93 PRO A C 1
ATOM 674 O O . PRO A 1 93 ? 5.532 -0.957 -14.319 1.00 92.00 93 PRO A O 1
ATOM 677 N N . ASP A 1 94 ? 6.808 0.107 -12.801 1.00 94.50 94 ASP A N 1
ATOM 678 C CA . ASP A 1 94 ? 5.800 1.094 -12.417 1.00 94.50 94 ASP A CA 1
ATOM 679 C C . ASP A 1 94 ? 5.677 2.229 -13.436 1.00 94.50 94 ASP A C 1
ATOM 681 O O . ASP A 1 94 ? 6.492 3.144 -13.507 1.00 94.50 94 ASP A O 1
ATOM 685 N N . LYS A 1 95 ? 4.569 2.227 -14.173 1.00 93.94 95 LYS A N 1
ATOM 686 C CA . LYS A 1 95 ? 4.294 3.200 -15.234 1.00 93.94 95 LYS A CA 1
ATOM 687 C C . LYS A 1 95 ? 3.504 4.416 -14.738 1.00 93.94 95 LYS A C 1
ATOM 689 O O . LYS A 1 95 ? 2.821 5.073 -15.531 1.00 93.94 95 LYS A O 1
ATOM 694 N N . SER A 1 96 ? 3.554 4.713 -13.438 1.00 95.06 96 SER A N 1
ATOM 695 C CA . SER A 1 96 ? 2.920 5.896 -12.853 1.00 95.06 96 SER A CA 1
ATOM 696 C C . SER A 1 96 ? 3.416 7.167 -13.556 1.00 95.06 96 SER A C 1
ATOM 698 O O . SER A 1 96 ? 4.615 7.433 -13.579 1.00 95.06 96 SER A O 1
ATOM 700 N N . PRO A 1 97 ? 2.517 7.978 -14.140 1.00 92.25 97 PRO A N 1
ATOM 701 C CA . PRO A 1 97 ? 2.927 9.019 -15.083 1.00 92.25 97 PRO A CA 1
ATOM 702 C C . PRO A 1 97 ? 3.454 10.294 -14.415 1.00 92.25 97 PRO A C 1
ATOM 704 O O . PRO A 1 97 ? 4.131 11.087 -15.066 1.00 92.25 97 PRO A O 1
ATOM 707 N N . GLU A 1 98 ? 3.113 10.516 -13.144 1.00 95.56 98 GLU A N 1
ATOM 708 C CA . GLU A 1 98 ? 3.498 11.721 -12.403 1.00 95.56 98 GLU A CA 1
ATOM 709 C C . GLU A 1 98 ? 4.685 11.447 -11.472 1.00 95.56 98 GLU A C 1
ATOM 711 O O . GLU A 1 98 ? 4.898 10.296 -11.076 1.00 95.56 98 GLU A O 1
ATOM 716 N N . PRO A 1 99 ? 5.431 12.492 -11.064 1.00 96.94 99 PRO A N 1
ATOM 717 C CA . PRO A 1 99 ? 6.568 12.341 -10.166 1.00 96.94 99 PRO A CA 1
ATOM 718 C C . PRO A 1 99 ? 6.206 11.623 -8.863 1.00 96.94 99 PRO A C 1
ATOM 720 O O . PRO A 1 99 ? 5.181 11.916 -8.249 1.00 96.94 99 PRO A O 1
ATOM 723 N N . VAL A 1 100 ? 7.108 10.765 -8.383 1.00 97.75 100 VAL A N 1
ATOM 724 C CA . VAL A 1 100 ? 6.943 9.993 -7.136 1.00 97.75 100 VAL A CA 1
ATOM 725 C C . VAL A 1 100 ? 6.539 10.863 -5.945 1.00 97.75 100 VAL A C 1
ATOM 727 O O . VAL A 1 100 ? 5.672 10.466 -5.166 1.00 97.75 100 VAL A O 1
ATOM 730 N N . SER A 1 101 ? 7.100 12.073 -5.831 1.00 97.88 101 SER A N 1
ATOM 731 C CA . SER A 1 101 ? 6.775 13.005 -4.745 1.00 97.88 101 SER A CA 1
ATOM 732 C C . SER A 1 101 ? 5.280 13.312 -4.663 1.00 97.88 101 SER A C 1
ATOM 734 O O . SER A 1 101 ? 4.745 13.409 -3.570 1.00 97.88 101 SER A O 1
ATOM 736 N N . GLN A 1 102 ? 4.573 13.379 -5.796 1.00 97.69 102 GLN A N 1
ATOM 737 C CA . GLN A 1 102 ? 3.130 13.613 -5.808 1.00 97.69 102 GLN A CA 1
ATOM 738 C C . GLN A 1 102 ? 2.354 12.492 -5.103 1.00 97.69 102 GLN A C 1
ATOM 740 O O . GLN A 1 102 ? 1.347 12.755 -4.445 1.00 97.69 102 GLN A O 1
ATOM 745 N N . TRP A 1 103 ? 2.789 11.242 -5.259 1.00 97.69 103 TRP A N 1
ATOM 746 C CA . TRP A 1 103 ? 2.134 10.082 -4.656 1.00 97.69 103 TRP A CA 1
ATOM 747 C C . TRP A 1 103 ? 2.484 9.951 -3.175 1.00 97.69 103 TRP A C 1
ATOM 749 O O . TRP A 1 103 ? 1.601 9.702 -2.354 1.00 97.69 103 TRP A O 1
ATOM 759 N N . VAL A 1 104 ? 3.746 10.213 -2.830 1.00 98.19 104 VAL A N 1
ATOM 760 C CA . VAL A 1 104 ? 4.219 10.268 -1.441 1.00 98.19 104 VAL A CA 1
ATOM 761 C C . VAL A 1 104 ? 3.501 11.374 -0.663 1.00 98.19 104 VAL A C 1
ATOM 763 O O . VAL A 1 104 ? 2.985 11.110 0.420 1.00 98.19 104 VAL A O 1
ATOM 766 N N . ASP A 1 105 ? 3.375 12.579 -1.227 1.00 98.06 105 ASP A N 1
ATOM 767 C CA . ASP A 1 105 ? 2.736 13.725 -0.569 1.00 98.06 105 ASP A CA 1
ATOM 768 C C . ASP A 1 105 ? 1.272 13.444 -0.200 1.00 98.06 105 ASP A C 1
ATOM 770 O O . ASP A 1 105 ? 0.811 13.865 0.862 1.00 98.06 105 ASP A O 1
ATOM 774 N N . LYS A 1 106 ? 0.538 12.689 -1.031 1.00 97.81 106 LYS A N 1
ATOM 775 C CA . LYS A 1 106 ? -0.845 12.276 -0.726 1.00 97.81 106 LYS A CA 1
ATOM 776 C C . LYS A 1 106 ? -0.909 11.373 0.504 1.00 97.81 106 LYS A C 1
ATOM 778 O O . LYS A 1 106 ? -1.740 11.594 1.383 1.00 97.81 106 LYS A O 1
ATOM 783 N N . LEU A 1 107 ? -0.014 10.390 0.590 1.00 97.56 107 LEU A N 1
ATOM 784 C CA . LEU A 1 107 ? 0.056 9.473 1.728 1.00 97.56 107 LEU A CA 1
ATOM 785 C C . LEU A 1 107 ? 0.504 10.199 3.001 1.00 97.56 107 LEU A C 1
ATOM 787 O O . LEU A 1 107 ? -0.098 10.022 4.057 1.00 97.56 107 LEU A O 1
ATOM 791 N N . VAL A 1 108 ? 1.509 11.072 2.897 1.00 97.50 108 VAL A N 1
ATOM 792 C CA . VAL A 1 108 ? 1.986 11.896 4.017 1.00 97.50 108 VAL A CA 1
ATOM 793 C C . VAL A 1 108 ? 0.880 12.820 4.529 1.00 97.50 108 VAL A C 1
ATOM 795 O O . VAL A 1 108 ? 0.698 12.928 5.742 1.00 97.50 108 VAL A O 1
ATOM 798 N N . ALA A 1 109 ? 0.103 13.439 3.635 1.00 97.12 109 ALA A N 1
ATOM 799 C CA . ALA A 1 109 ? -1.030 14.280 4.011 1.00 97.12 109 ALA A CA 1
ATOM 800 C C . ALA A 1 109 ? -2.129 13.489 4.742 1.00 97.12 109 ALA A C 1
ATOM 802 O O . ALA A 1 109 ? -2.662 13.970 5.738 1.00 97.12 109 ALA A O 1
ATOM 803 N N . ALA A 1 110 ? -2.423 12.257 4.312 1.00 96.31 110 ALA A N 1
ATOM 804 C CA . ALA A 1 110 ? -3.384 11.378 4.989 1.00 96.31 110 ALA A CA 1
ATOM 805 C C . ALA A 1 110 ? -2.913 10.891 6.375 1.00 96.31 110 ALA A C 1
ATOM 807 O O . ALA A 1 110 ? -3.704 10.345 7.145 1.00 96.31 110 ALA A O 1
ATOM 808 N N . LYS A 1 111 ? -1.627 11.081 6.692 1.00 96.31 111 LYS A N 1
ATOM 809 C CA . LYS A 1 111 ? -0.966 10.639 7.928 1.00 96.31 111 LYS A CA 1
ATOM 810 C C . LYS A 1 111 ? -0.429 11.797 8.771 1.00 96.31 111 LYS A C 1
ATOM 812 O O . LYS A 1 111 ? 0.427 11.591 9.636 1.00 96.31 111 LYS A O 1
ATOM 817 N N . GLN A 1 112 ? -0.889 13.020 8.511 1.00 95.62 112 GLN A N 1
ATOM 818 C CA . GLN A 1 112 ? -0.309 14.226 9.092 1.00 95.62 112 GLN A CA 1
ATOM 819 C C . GLN A 1 112 ? -0.392 14.255 10.627 1.00 95.62 112 GLN A C 1
ATOM 821 O O . GLN A 1 112 ? 0.600 14.612 11.262 1.00 95.62 112 GLN A O 1
ATOM 826 N N . ALA A 1 113 ? -1.519 13.870 11.235 1.00 94.12 113 ALA A N 1
ATOM 827 C CA . ALA A 1 113 ? -1.675 13.876 12.693 1.00 94.12 113 ALA A CA 1
ATOM 828 C C . ALA A 1 113 ? -0.883 12.760 13.387 1.00 94.12 113 ALA A C 1
ATOM 830 O O . ALA A 1 113 ? -0.559 12.883 14.564 1.00 94.12 113 ALA A O 1
ATOM 831 N N . CYS A 1 114 ? -0.553 11.688 12.670 1.00 94.56 114 CYS A N 1
ATOM 832 C CA . CYS A 1 114 ? 0.322 10.640 13.178 1.00 94.56 114 CYS A CA 1
ATOM 833 C C . CYS A 1 114 ? 1.799 11.060 13.237 1.00 94.56 114 CYS A C 1
ATOM 835 O O . CYS A 1 114 ? 2.530 10.645 14.130 1.00 94.56 114 CYS A O 1
ATOM 837 N N . GLY A 1 115 ? 2.247 11.881 12.284 1.00 93.31 115 GLY A N 1
ATOM 838 C CA . GLY A 1 115 ? 3.669 12.198 12.094 1.00 93.31 115 GLY A CA 1
ATOM 839 C C . GLY A 1 115 ? 4.130 12.159 10.634 1.00 93.31 115 GLY A C 1
ATOM 840 O O . GLY A 1 115 ? 5.331 12.209 10.364 1.00 93.31 115 GLY A O 1
ATOM 841 N N . GLY A 1 116 ? 3.192 12.066 9.686 1.00 94.75 116 GLY A N 1
ATOM 842 C CA . GLY A 1 116 ? 3.451 12.063 8.252 1.00 94.75 116 GLY A CA 1
ATOM 843 C C . GLY A 1 116 ? 4.265 10.845 7.829 1.00 94.75 116 GLY A C 1
ATOM 844 O O . GLY A 1 116 ? 3.878 9.707 8.090 1.00 94.75 116 GLY A O 1
ATOM 845 N N . LEU A 1 117 ? 5.413 11.102 7.200 1.00 94.31 117 LEU A N 1
ATOM 846 C CA . LEU A 1 117 ? 6.328 10.085 6.675 1.00 94.31 117 LEU A CA 1
ATOM 847 C C . LEU A 1 117 ? 6.729 9.043 7.730 1.00 94.31 117 LEU A C 1
ATOM 849 O O . LEU A 1 117 ? 6.816 7.862 7.406 1.00 94.31 117 LEU A O 1
ATOM 853 N N . ASN A 1 118 ? 6.882 9.454 8.994 1.00 91.19 118 ASN A N 1
ATOM 854 C CA . ASN A 1 118 ? 7.276 8.575 10.103 1.00 91.19 118 ASN A CA 1
ATOM 855 C C . ASN A 1 118 ? 6.246 7.483 10.433 1.00 91.19 118 ASN A C 1
ATOM 857 O O . ASN A 1 118 ? 6.594 6.502 11.082 1.00 91.19 118 ASN A O 1
ATOM 861 N N . CYS A 1 119 ? 5.001 7.642 9.982 1.00 94.62 119 CYS A N 1
ATOM 862 C CA . CYS A 1 119 ? 3.922 6.683 10.203 1.00 94.62 119 CYS A CA 1
ATOM 863 C C . CYS A 1 119 ? 3.632 5.797 8.994 1.00 94.62 119 CYS A C 1
ATOM 865 O O . CYS A 1 119 ? 2.593 5.133 8.963 1.00 94.62 119 CYS A O 1
ATOM 867 N N . ILE A 1 120 ? 4.495 5.831 7.980 1.00 95.50 120 ILE A N 1
ATOM 868 C CA . ILE A 1 120 ? 4.319 5.060 6.756 1.00 95.50 120 ILE A CA 1
ATOM 869 C C . ILE A 1 120 ? 5.500 4.109 6.608 1.00 95.50 120 ILE A C 1
ATOM 871 O O . ILE A 1 120 ? 6.663 4.508 6.735 1.00 95.50 120 ILE A O 1
ATOM 875 N N . LEU A 1 121 ? 5.174 2.852 6.335 1.00 9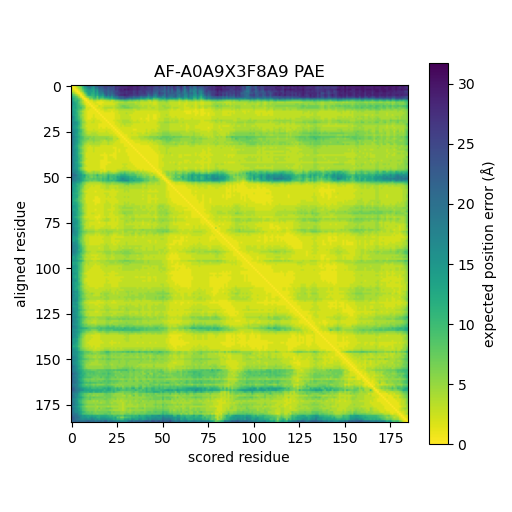4.69 121 LEU A N 1
ATOM 876 C CA . LEU A 1 121 ? 6.102 1.801 5.948 1.00 94.69 121 LEU A CA 1
ATOM 877 C C . LEU A 1 121 ? 5.748 1.326 4.546 1.00 94.69 121 LEU A C 1
ATOM 879 O O . LEU A 1 121 ? 4.573 1.307 4.173 1.00 94.69 121 LEU A O 1
ATOM 883 N N . ALA A 1 122 ? 6.758 0.905 3.796 1.00 94.25 122 ALA A N 1
ATOM 884 C CA . ALA A 1 122 ? 6.570 0.302 2.490 1.00 94.25 122 ALA A CA 1
ATOM 885 C C . ALA A 1 122 ? 7.284 -1.044 2.396 1.00 94.25 122 ALA A C 1
ATOM 887 O O . ALA A 1 122 ? 8.317 -1.269 3.023 1.00 94.25 122 ALA A O 1
ATOM 888 N N . SER A 1 123 ? 6.701 -1.955 1.627 1.00 93.88 123 SER A N 1
ATOM 889 C CA . SER A 1 123 ? 7.212 -3.303 1.389 1.00 93.88 123 SER A CA 1
ATOM 890 C C . SER A 1 123 ? 6.579 -3.852 0.106 1.00 93.88 123 SER A C 1
ATOM 892 O O . SER A 1 123 ? 5.690 -3.219 -0.471 1.00 93.88 123 SER A O 1
ATOM 894 N N . GLY A 1 124 ? 7.028 -5.007 -0.376 1.00 93.88 124 GLY A N 1
ATOM 895 C CA . GLY A 1 124 ? 6.361 -5.647 -1.499 1.00 93.88 124 GLY A CA 1
ATOM 896 C C . GLY A 1 124 ? 6.933 -6.990 -1.926 1.00 93.88 124 GLY A C 1
ATOM 897 O O . GLY A 1 124 ? 8.014 -7.395 -1.507 1.00 93.88 124 GLY A O 1
ATOM 898 N N . LEU A 1 125 ? 6.197 -7.661 -2.804 1.00 93.94 125 LEU A N 1
ATOM 899 C CA . LEU A 1 125 ? 6.690 -8.765 -3.621 1.00 93.94 125 LEU A CA 1
ATOM 900 C C . LEU A 1 125 ? 6.816 -8.234 -5.047 1.00 93.94 125 LEU A C 1
ATOM 902 O O . LEU A 1 125 ? 5.813 -7.953 -5.701 1.00 93.94 125 LEU A O 1
ATOM 906 N N . VAL A 1 126 ? 8.058 -8.007 -5.460 1.00 93.81 126 VAL A N 1
ATOM 907 C CA . VAL A 1 126 ? 8.450 -7.287 -6.666 1.00 93.81 126 VAL A CA 1
ATOM 908 C C . VAL A 1 126 ? 9.702 -7.960 -7.238 1.00 93.81 126 VAL A C 1
ATOM 910 O O . VAL A 1 126 ? 10.731 -7.981 -6.556 1.00 93.81 126 VAL A O 1
ATOM 913 N N . PRO A 1 127 ? 9.676 -8.469 -8.481 1.00 93.00 127 PRO A N 1
ATOM 914 C CA . PRO A 1 127 ? 10.860 -9.019 -9.122 1.00 93.00 127 PRO A CA 1
ATOM 915 C C . PRO A 1 127 ? 12.018 -8.026 -9.149 1.00 93.00 127 PRO A C 1
ATOM 917 O O . PRO A 1 127 ? 11.828 -6.819 -9.337 1.00 93.00 127 PRO A O 1
ATOM 920 N N . GLY A 1 128 ? 13.248 -8.534 -9.050 1.00 91.44 128 GLY A N 1
ATOM 921 C CA . GLY A 1 128 ? 14.444 -7.684 -9.035 1.00 91.44 128 GLY A CA 1
ATOM 922 C C . GLY A 1 128 ? 14.560 -6.772 -10.264 1.00 91.44 128 GLY A C 1
ATOM 923 O O . GLY A 1 128 ? 15.037 -5.647 -10.151 1.00 91.44 128 GLY A O 1
ATOM 924 N N . PHE A 1 129 ? 14.064 -7.210 -11.428 1.00 91.06 129 PHE A N 1
ATOM 925 C CA . PHE A 1 129 ? 14.060 -6.389 -12.643 1.00 91.06 129 PHE A CA 1
ATOM 926 C C . PHE A 1 129 ? 13.030 -5.247 -12.616 1.00 91.06 129 PHE A C 1
ATOM 928 O O . PHE A 1 129 ? 13.213 -4.282 -13.354 1.00 91.06 129 PHE A O 1
ATOM 935 N N . CYS A 1 130 ? 11.969 -5.349 -11.807 1.00 93.00 130 CYS A N 1
ATOM 936 C CA . CYS A 1 130 ? 10.983 -4.287 -11.586 1.00 93.00 130 CYS A CA 1
ATOM 937 C C . CYS A 1 130 ? 11.461 -3.310 -10.510 1.00 93.00 130 CYS A C 1
ATOM 939 O O . CYS A 1 130 ? 11.282 -2.103 -10.657 1.00 93.00 130 CYS A O 1
ATOM 941 N N . TYR A 1 131 ? 12.103 -3.822 -9.453 1.00 93.50 131 TYR A N 1
ATOM 942 C CA . TYR A 1 131 ? 12.643 -2.996 -8.373 1.00 93.50 131 TYR A CA 1
ATOM 943 C C . TYR A 1 131 ? 13.892 -2.216 -8.820 1.00 93.50 131 TYR A C 1
ATOM 945 O O . TYR A 1 131 ? 13.923 -0.993 -8.744 1.00 93.50 131 TYR A O 1
ATOM 953 N N . ASP A 1 132 ? 14.910 -2.893 -9.353 1.00 93.00 132 ASP A N 1
ATOM 954 C CA . ASP A 1 132 ? 16.159 -2.278 -9.824 1.00 93.00 132 ASP A CA 1
ATOM 955 C C . ASP A 1 132 ? 16.167 -2.088 -11.352 1.00 93.00 132 ASP A C 1
ATOM 957 O O . ASP A 1 132 ? 17.161 -2.362 -12.033 1.00 93.00 132 ASP A O 1
ATOM 961 N N . ASN A 1 133 ? 15.052 -1.617 -1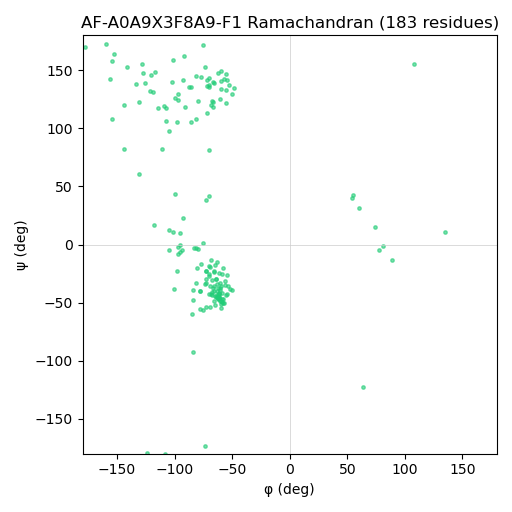1.920 1.00 88.88 133 ASN A N 1
ATOM 962 C CA . ASN A 1 133 ? 14.954 -1.384 -13.359 1.00 88.88 133 ASN A CA 1
ATOM 963 C C . ASN A 1 133 ? 15.866 -0.209 -13.790 1.00 88.88 133 ASN A C 1
ATOM 965 O O . ASN A 1 133 ? 15.667 0.928 -13.360 1.00 88.88 133 ASN A O 1
ATOM 969 N N . PRO A 1 134 ? 16.852 -0.419 -14.685 1.00 86.94 134 PRO A N 1
ATOM 970 C CA . PRO A 1 134 ? 17.780 0.640 -15.090 1.00 86.94 134 PRO A CA 1
ATOM 971 C C . PRO A 1 134 ? 17.128 1.750 -15.930 1.00 86.94 134 PRO A C 1
ATOM 973 O O . PRO A 1 134 ? 17.708 2.826 -16.069 1.00 86.94 134 PRO A O 1
ATOM 976 N N . GLY A 1 135 ? 15.965 1.486 -16.533 1.00 89.12 135 GLY A N 1
ATOM 977 C CA . GLY A 1 135 ? 15.207 2.445 -17.336 1.00 89.12 135 GLY A CA 1
ATOM 978 C C . GLY A 1 135 ? 14.079 3.143 -16.577 1.00 89.12 135 GLY A C 1
ATOM 979 O O . GLY A 1 135 ? 13.490 4.074 -17.125 1.00 89.12 135 GLY A O 1
ATOM 980 N N . ASP A 1 136 ? 13.782 2.708 -15.351 1.00 91.12 136 ASP A N 1
ATOM 981 C CA . ASP A 1 136 ? 12.661 3.199 -14.554 1.00 91.12 136 ASP A CA 1
ATOM 982 C C . ASP A 1 136 ? 12.920 3.012 -13.051 1.00 91.12 136 ASP A C 1
ATOM 984 O O . ASP A 1 136 ? 12.862 1.910 -12.522 1.00 91.12 136 ASP A O 1
ATOM 988 N N . SER A 1 137 ? 13.179 4.102 -12.331 1.00 95.00 137 SER A N 1
ATOM 989 C CA . SER A 1 137 ? 13.393 4.052 -10.881 1.00 95.00 137 SER A CA 1
ATOM 990 C C . SER A 1 137 ? 12.135 4.356 -10.065 1.00 95.00 137 SER A C 1
ATOM 992 O O . SER A 1 137 ? 12.253 4.579 -8.859 1.00 95.00 137 SER A O 1
ATOM 994 N N . THR A 1 138 ? 10.954 4.434 -10.687 1.00 96.88 138 THR A N 1
ATOM 995 C CA . THR A 1 138 ? 9.724 4.955 -10.065 1.00 96.88 138 THR A CA 1
ATOM 996 C C . THR A 1 138 ? 9.328 4.148 -8.838 1.00 96.88 138 THR A C 1
ATOM 998 O O . THR A 1 138 ? 9.240 4.711 -7.744 1.00 96.88 138 THR A O 1
ATOM 1001 N N . LEU A 1 139 ? 9.188 2.827 -8.991 1.00 95.88 139 LEU A N 1
ATOM 1002 C CA . LEU A 1 139 ? 8.785 1.934 -7.906 1.00 95.88 139 LEU A CA 1
ATOM 1003 C C . LEU A 1 139 ? 9.779 1.962 -6.744 1.00 95.88 139 LEU A C 1
ATOM 1005 O O . LEU A 1 139 ? 9.391 2.159 -5.595 1.00 95.88 139 LEU A O 1
ATOM 1009 N N . LYS A 1 140 ? 11.073 1.828 -7.049 1.00 96.56 140 LYS A N 1
ATOM 1010 C CA . LYS A 1 140 ? 12.143 1.886 -6.049 1.00 96.56 140 LYS A CA 1
ATOM 1011 C C . LYS A 1 140 ? 12.142 3.201 -5.288 1.00 96.56 140 LYS A C 1
ATOM 1013 O O . LYS A 1 140 ? 12.120 3.203 -4.065 1.00 96.56 140 LYS A O 1
ATOM 1018 N N . THR A 1 141 ? 12.103 4.319 -6.011 1.00 97.25 141 THR A N 1
ATOM 1019 C CA . THR A 1 141 ? 12.086 5.653 -5.398 1.00 97.25 141 THR A CA 1
ATOM 1020 C C . THR A 1 141 ? 10.858 5.812 -4.504 1.00 97.25 141 THR A C 1
ATOM 1022 O O . THR A 1 141 ? 10.965 6.382 -3.423 1.00 97.25 141 THR A O 1
ATOM 1025 N N . PHE A 1 142 ? 9.700 5.293 -4.921 1.00 97.69 142 PHE A N 1
ATOM 1026 C CA . PHE A 1 142 ? 8.483 5.316 -4.116 1.00 97.69 142 PHE A CA 1
ATOM 1027 C C . PHE A 1 142 ? 8.621 4.485 -2.834 1.00 97.69 142 PHE A C 1
ATOM 1029 O O . PHE A 1 142 ? 8.399 5.017 -1.749 1.00 97.69 142 PHE A O 1
ATOM 1036 N N . LEU A 1 143 ? 9.038 3.219 -2.929 1.00 96.06 143 LEU A N 1
ATOM 1037 C CA . LEU A 1 143 ? 9.196 2.334 -1.768 1.00 96.06 143 LEU A CA 1
ATOM 1038 C C . LEU A 1 143 ? 10.272 2.841 -0.786 1.00 96.06 143 LEU A C 1
ATOM 1040 O O . LEU A 1 143 ? 10.105 2.713 0.423 1.00 96.06 143 LEU A O 1
ATOM 1044 N N . GLU A 1 144 ? 11.338 3.473 -1.283 1.00 96.31 144 GLU A N 1
ATOM 1045 C CA . GLU A 1 144 ? 12.426 4.046 -0.474 1.00 96.31 144 GLU A CA 1
ATOM 1046 C C . GLU A 1 144 ? 12.109 5.441 0.103 1.00 96.31 144 GLU A C 1
ATOM 1048 O O . GLU A 1 144 ? 12.912 5.993 0.853 1.00 96.31 144 GLU A O 1
ATOM 1053 N N . SER A 1 145 ? 10.945 6.025 -0.207 1.00 96.50 145 SER A N 1
ATOM 1054 C CA . SER A 1 145 ? 10.566 7.367 0.266 1.00 96.50 145 SER A CA 1
ATOM 1055 C C . SER A 1 145 ? 10.044 7.411 1.710 1.00 96.50 145 SER A C 1
ATOM 1057 O O . SER A 1 145 ? 9.732 8.495 2.201 1.00 96.50 145 SER A O 1
ATOM 1059 N N . PHE A 1 146 ? 9.904 6.273 2.393 1.00 93.88 146 PHE A N 1
ATOM 1060 C CA . PHE A 1 146 ? 9.230 6.185 3.694 1.00 93.88 146 PHE A CA 1
ATOM 1061 C C . PHE A 1 146 ? 10.187 5.932 4.867 1.00 93.88 146 PHE A C 1
ATOM 1063 O O . PHE A 1 146 ? 11.403 5.887 4.712 1.00 93.88 146 PHE A O 1
ATOM 1070 N N . SER A 1 147 ? 9.631 5.840 6.080 1.00 85.31 147 SER A N 1
ATOM 1071 C CA . SER A 1 147 ? 10.380 5.943 7.345 1.00 85.31 147 SER A CA 1
ATOM 1072 C C . SER A 1 147 ? 11.432 4.861 7.605 1.00 85.31 147 SER A C 1
ATOM 1074 O O . SER A 1 147 ? 12.273 5.033 8.488 1.00 85.31 147 SER A O 1
ATOM 1076 N N . ALA A 1 148 ? 11.393 3.765 6.853 1.00 88.50 148 ALA A N 1
ATOM 1077 C CA . ALA A 1 148 ? 12.344 2.670 6.928 1.00 88.50 148 ALA A CA 1
ATOM 1078 C C . ALA A 1 148 ? 12.642 2.148 5.514 1.00 88.50 148 ALA A C 1
ATOM 1080 O O . ALA A 1 148 ? 11.774 2.249 4.641 1.00 88.50 148 ALA A O 1
ATOM 1081 N N . PRO A 1 149 ? 13.836 1.568 5.281 1.00 89.62 149 PRO A N 1
ATOM 1082 C CA . PRO A 1 149 ? 14.114 0.848 4.046 1.00 89.62 149 PRO A CA 1
ATOM 1083 C C . PRO A 1 149 ? 13.038 -0.217 3.784 1.00 89.62 149 PRO A C 1
ATOM 1085 O O . PRO A 1 149 ? 12.652 -0.919 4.725 1.00 89.62 149 PRO A O 1
ATOM 1088 N N . PRO A 1 150 ? 12.552 -0.358 2.540 1.00 90.50 150 PRO A N 1
ATOM 1089 C CA . PRO A 1 150 ? 11.524 -1.334 2.240 1.00 90.50 150 PRO A CA 1
ATOM 1090 C C . PRO A 1 150 ? 12.094 -2.751 2.291 1.00 90.50 150 PRO A C 1
ATOM 1092 O O . PRO A 1 150 ? 13.201 -3.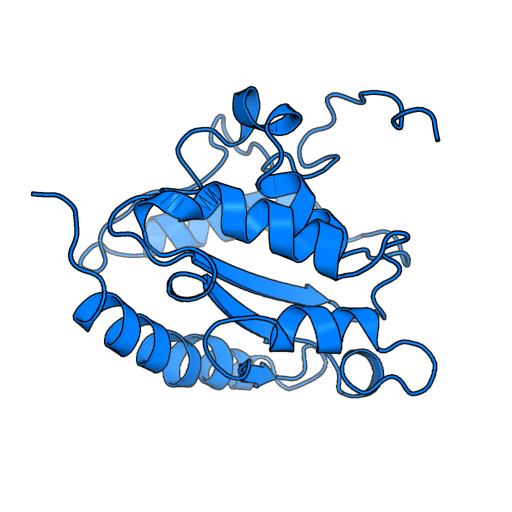018 1.822 1.00 90.50 150 PRO A O 1
ATOM 1095 N N . PHE A 1 151 ? 11.299 -3.679 2.815 1.00 87.38 151 PHE A N 1
ATOM 1096 C CA . PHE A 1 151 ? 11.566 -5.107 2.679 1.00 87.38 151 PHE A CA 1
ATOM 1097 C C . PHE A 1 151 ? 10.856 -5.611 1.432 1.00 87.38 151 PHE A C 1
ATOM 1099 O O . PHE A 1 151 ? 9.628 -5.530 1.355 1.00 87.38 151 PHE A O 1
ATOM 1106 N N . THR A 1 152 ? 11.610 -6.114 0.460 1.00 90.00 152 THR A N 1
ATOM 1107 C CA . THR A 1 152 ? 11.050 -6.685 -0.764 1.00 90.00 152 THR A CA 1
ATOM 1108 C C . THR A 1 152 ? 11.456 -8.145 -0.930 1.00 90.00 152 THR A C 1
ATOM 1110 O O . THR A 1 152 ? 12.545 -8.551 -0.525 1.00 90.00 152 THR A O 1
ATOM 1113 N N . GLY A 1 153 ? 10.560 -8.948 -1.500 1.00 90.94 153 GLY A N 1
ATOM 1114 C CA . GLY A 1 153 ? 10.880 -10.273 -2.039 1.00 90.94 153 GLY A CA 1
ATOM 1115 C C . GLY A 1 153 ? 10.466 -10.377 -3.496 1.00 90.94 153 GLY A C 1
ATOM 1116 O O . GLY A 1 153 ? 9.939 -9.420 -4.048 1.00 90.94 153 GLY A O 1
ATOM 1117 N N . ASP A 1 154 ? 10.687 -11.533 -4.108 1.00 91.50 154 ASP A N 1
ATOM 1118 C CA . ASP A 1 154 ? 10.367 -11.765 -5.515 1.00 91.50 154 ASP A CA 1
ATOM 1119 C C . ASP A 1 154 ? 9.006 -12.460 -5.647 1.00 91.50 154 ASP A C 1
ATOM 1121 O O . ASP A 1 154 ? 8.800 -13.521 -5.054 1.00 91.50 154 ASP A O 1
ATOM 1125 N N . ILE A 1 155 ? 8.077 -11.875 -6.410 1.00 90.31 155 ILE A N 1
ATOM 1126 C CA . ILE A 1 155 ? 6.765 -12.490 -6.658 1.00 90.31 155 ILE A CA 1
ATOM 1127 C C . ILE A 1 155 ? 6.881 -13.724 -7.564 1.00 90.31 155 ILE A C 1
ATOM 1129 O O . ILE A 1 155 ? 6.092 -14.650 -7.417 1.00 90.31 155 ILE A O 1
ATOM 1133 N N . ASP A 1 156 ? 7.903 -13.793 -8.420 1.00 89.25 156 ASP A N 1
ATOM 1134 C CA . ASP A 1 156 ? 8.180 -14.953 -9.278 1.00 89.25 156 ASP A CA 1
ATOM 1135 C C . ASP A 1 156 ? 8.967 -16.053 -8.537 1.00 89.25 156 ASP A C 1
ATOM 1137 O O . ASP A 1 156 ? 9.268 -17.113 -9.098 1.00 89.2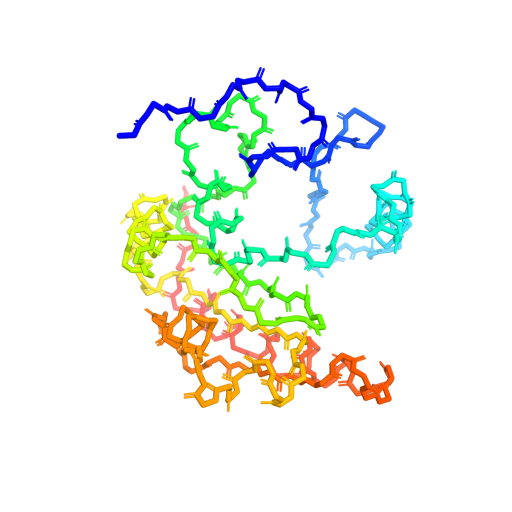5 156 ASP A O 1
ATOM 1141 N N . GLY A 1 157 ? 9.330 -15.795 -7.274 1.00 86.06 157 GLY A N 1
ATOM 1142 C CA . GLY A 1 157 ? 10.026 -16.723 -6.389 1.00 86.06 157 GLY A CA 1
ATOM 1143 C C . GLY A 1 157 ? 9.141 -17.855 -5.855 1.00 86.06 157 GLY A C 1
ATOM 1144 O O . GLY A 1 157 ? 7.984 -18.020 -6.239 1.00 86.06 157 GLY A O 1
ATOM 1145 N N . ASP A 1 158 ? 9.688 -18.659 -4.938 1.00 86.44 158 ASP A N 1
ATOM 1146 C CA . ASP A 1 158 ? 8.909 -19.696 -4.256 1.00 86.44 158 ASP A CA 1
ATOM 1147 C C . ASP A 1 158 ? 7.866 -19.030 -3.334 1.00 86.44 158 ASP A C 1
ATOM 1149 O O . ASP A 1 158 ? 8.245 -18.266 -2.444 1.00 86.44 158 ASP A O 1
ATOM 1153 N N . PRO A 1 159 ? 6.557 -19.317 -3.474 1.00 84.50 159 PRO A N 1
ATOM 1154 C CA . PRO A 1 159 ? 5.534 -18.719 -2.615 1.00 84.50 159 PRO A CA 1
ATOM 1155 C C . PRO A 1 159 ? 5.716 -18.985 -1.116 1.00 84.50 159 PRO A C 1
ATOM 1157 O O . PRO A 1 159 ? 5.168 -18.256 -0.288 1.00 84.50 159 PRO A O 1
ATOM 1160 N N . SER A 1 160 ? 6.474 -20.019 -0.736 1.00 82.31 160 SER A N 1
ATOM 1161 C CA . SER A 1 160 ? 6.834 -20.250 0.665 1.00 82.31 160 SER A CA 1
ATOM 1162 C C . SER A 1 160 ? 7.744 -19.154 1.239 1.00 82.31 160 SER A C 1
ATOM 1164 O O . SER A 1 160 ? 7.673 -18.889 2.441 1.00 82.31 160 SER A O 1
ATOM 1166 N N . ASP A 1 161 ? 8.489 -18.435 0.395 1.00 81.88 161 ASP A N 1
ATOM 1167 C CA . ASP A 1 161 ? 9.342 -17.309 0.788 1.00 81.88 161 ASP A CA 1
ATOM 1168 C C . ASP A 1 161 ? 8.537 -16.026 1.056 1.00 81.88 161 ASP A C 1
ATOM 1170 O O . ASP A 1 161 ? 9.012 -15.121 1.748 1.00 81.88 161 ASP A O 1
ATOM 1174 N N . TYR A 1 162 ? 7.281 -15.938 0.598 1.00 86.88 162 TYR A N 1
ATOM 1175 C CA . TYR A 1 162 ? 6.422 -14.779 0.883 1.00 86.88 162 TYR A CA 1
ATOM 1176 C C . TYR A 1 162 ? 6.189 -14.609 2.387 1.00 86.88 162 TYR A C 1
ATOM 1178 O O . TYR A 1 162 ? 6.082 -13.486 2.884 1.00 86.88 162 TYR A O 1
ATOM 1186 N N . ALA A 1 163 ? 6.146 -15.724 3.124 1.00 82.00 163 ALA A N 1
ATOM 1187 C CA . ALA A 1 163 ? 6.003 -15.722 4.573 1.00 82.00 163 ALA A CA 1
ATOM 1188 C C . ALA A 1 163 ? 7.196 -15.057 5.275 1.00 82.00 163 ALA A C 1
ATOM 1190 O O . ALA A 1 163 ? 7.008 -14.434 6.314 1.00 82.00 163 ALA A O 1
ATOM 1191 N N . MET A 1 164 ? 8.397 -15.112 4.698 1.00 79.31 164 MET A N 1
ATOM 1192 C CA . MET A 1 164 ? 9.566 -14.424 5.250 1.00 79.31 164 MET A CA 1
ATOM 1193 C C . MET A 1 164 ? 9.433 -12.901 5.104 1.00 79.31 164 MET A C 1
ATOM 1195 O O . MET A 1 164 ? 9.719 -12.159 6.042 1.00 79.31 164 MET A O 1
ATOM 1199 N N . VAL A 1 165 ? 8.965 -12.425 3.945 1.00 81.25 165 VAL A N 1
ATOM 1200 C CA . VAL A 1 165 ? 8.787 -10.986 3.684 1.00 81.25 165 VAL A CA 1
ATOM 1201 C C . VAL A 1 165 ? 7.642 -10.423 4.520 1.00 81.25 165 VAL A C 1
ATOM 1203 O O . VAL A 1 165 ? 7.829 -9.458 5.256 1.00 81.25 165 VAL A O 1
ATOM 1206 N N . VAL A 1 166 ? 6.459 -11.035 4.421 1.00 79.62 166 VAL A N 1
ATOM 1207 C CA . VAL A 1 166 ? 5.229 -10.540 5.058 1.00 79.62 166 VAL A CA 1
ATOM 1208 C C . VAL A 1 166 ? 5.189 -10.871 6.550 1.00 79.62 166 VAL A C 1
ATOM 1210 O O . VAL A 1 166 ? 4.732 -10.059 7.350 1.00 79.62 166 VAL A O 1
ATOM 1213 N N . GLY A 1 167 ? 5.632 -12.069 6.923 1.00 76.62 167 GLY A N 1
ATOM 1214 C CA . GLY A 1 167 ? 5.557 -12.579 8.288 1.00 76.62 167 GLY A CA 1
ATOM 1215 C C . GLY A 1 167 ? 6.732 -12.134 9.143 1.00 76.62 167 GLY A C 1
ATOM 1216 O O . GLY A 1 167 ? 6.523 -11.460 10.140 1.00 76.62 167 GLY A O 1
ATOM 1217 N N . ASP A 1 168 ? 7.961 -12.479 8.769 1.00 74.31 168 ASP A N 1
ATOM 1218 C CA . ASP A 1 168 ? 9.095 -12.290 9.682 1.00 74.31 168 ASP A CA 1
ATOM 1219 C C . ASP A 1 168 ? 9.666 -10.868 9.628 1.00 74.31 168 ASP A C 1
ATOM 1221 O O . ASP A 1 168 ? 9.867 -10.234 10.665 1.00 74.31 168 ASP A O 1
ATOM 1225 N N . ALA A 1 169 ? 9.910 -10.338 8.428 1.00 77.00 169 ALA A N 1
ATOM 1226 C CA . ALA A 1 169 ? 10.522 -9.021 8.272 1.00 77.00 169 ALA A CA 1
ATOM 1227 C C . ALA A 1 169 ? 9.514 -7.887 8.503 1.00 77.00 169 ALA A C 1
ATOM 1229 O O . ALA A 1 169 ? 9.719 -7.021 9.355 1.00 77.00 169 ALA A O 1
ATOM 1230 N N . LEU A 1 170 ? 8.400 -7.897 7.767 1.00 83.56 170 LEU A N 1
ATOM 1231 C CA . LEU A 1 170 ? 7.426 -6.814 7.828 1.00 83.56 170 LEU A CA 1
ATOM 1232 C C . LEU A 1 170 ? 6.704 -6.754 9.180 1.00 83.56 170 LEU A C 1
ATOM 1234 O O . LEU A 1 170 ? 6.534 -5.658 9.713 1.00 83.56 170 LEU A O 1
ATOM 1238 N N . ALA A 1 171 ? 6.319 -7.891 9.772 1.00 85.06 171 ALA A N 1
ATOM 1239 C CA . ALA A 1 171 ? 5.647 -7.864 11.073 1.00 85.06 171 ALA A CA 1
ATOM 1240 C C . ALA A 1 171 ? 6.565 -7.348 12.190 1.00 85.06 171 ALA A C 1
ATOM 1242 O O . ALA A 1 171 ? 6.091 -6.609 13.050 1.00 85.06 171 ALA A O 1
ATOM 1243 N N . GLY A 1 172 ? 7.865 -7.668 12.148 1.00 84.19 172 GLY A N 1
ATOM 1244 C CA . GLY A 1 172 ? 8.841 -7.137 13.104 1.00 84.19 172 GLY A CA 1
ATOM 1245 C C . GLY A 1 172 ? 8.914 -5.609 13.062 1.00 84.19 172 GLY A C 1
ATOM 1246 O O . GLY A 1 172 ? 8.765 -4.949 14.087 1.00 84.19 172 GLY A O 1
ATOM 1247 N N . VAL A 1 173 ? 9.031 -5.031 11.865 1.00 85.25 173 VAL A N 1
ATOM 1248 C CA . VAL A 1 173 ? 9.093 -3.567 11.690 1.00 85.25 173 VAL A CA 1
ATOM 1249 C C . VAL A 1 173 ? 7.774 -2.893 12.066 1.00 85.25 173 VAL A C 1
ATOM 1251 O O . VAL A 1 173 ? 7.772 -1.811 12.651 1.00 85.25 173 VAL A O 1
ATOM 1254 N N . ILE A 1 174 ? 6.636 -3.523 11.753 1.00 87.12 174 ILE A N 1
ATOM 1255 C CA . ILE A 1 174 ? 5.322 -3.027 12.180 1.00 87.12 174 ILE A CA 1
ATOM 1256 C C . ILE A 1 174 ? 5.239 -3.007 13.705 1.00 87.12 174 ILE A C 1
ATOM 1258 O O . ILE A 1 174 ? 4.767 -2.018 14.261 1.00 87.12 174 ILE A O 1
ATOM 1262 N N . GLN A 1 175 ? 5.689 -4.068 14.378 1.00 86.38 175 GLN A N 1
ATOM 1263 C CA . GLN A 1 175 ? 5.682 -4.128 15.834 1.00 86.38 175 GLN A CA 1
ATOM 1264 C C . GLN A 1 175 ? 6.519 -2.991 16.429 1.00 86.38 175 GLN A C 1
ATOM 1266 O O . GLN A 1 175 ? 5.992 -2.231 17.237 1.00 86.38 175 GLN A O 1
ATOM 1271 N N . GLU A 1 176 ? 7.766 -2.825 15.980 1.00 86.81 176 GLU A N 1
ATOM 1272 C CA . GLU A 1 176 ? 8.642 -1.736 16.436 1.00 86.81 176 GLU A CA 1
ATOM 1273 C C . GLU A 1 176 ? 7.980 -0.363 16.240 1.00 86.81 176 GLU A C 1
ATOM 1275 O O . GLU A 1 176 ? 7.966 0.4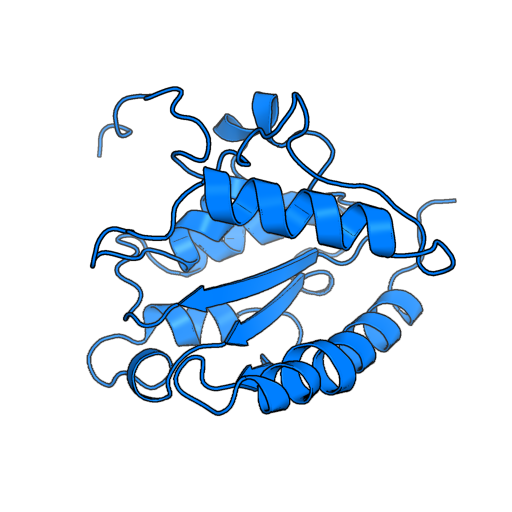70 17.145 1.00 86.81 176 GLU A O 1
ATOM 1280 N N . LYS A 1 177 ? 7.340 -0.131 15.088 1.00 88.94 177 LYS A N 1
ATOM 1281 C CA . LYS A 1 177 ? 6.651 1.140 14.821 1.00 88.94 177 LYS A CA 1
ATOM 1282 C C . LYS A 1 177 ? 5.400 1.350 15.661 1.00 88.94 177 LYS A C 1
ATOM 1284 O O . LYS A 1 177 ? 5.125 2.480 16.054 1.00 88.94 177 LYS A O 1
ATOM 1289 N N . CYS A 1 178 ? 4.646 0.297 15.947 1.00 85.75 178 CYS A N 1
ATOM 1290 C CA . CYS A 1 178 ? 3.490 0.369 16.837 1.00 85.75 178 CYS A CA 1
ATOM 1291 C C . CYS A 1 178 ? 3.892 0.596 18.303 1.00 85.75 178 CYS A C 1
ATOM 1293 O O . CYS A 1 178 ? 3.101 1.150 19.059 1.00 85.75 178 CYS A O 1
ATOM 1295 N N . GLU A 1 179 ? 5.103 0.207 18.709 1.00 88.06 179 GLU A N 1
ATOM 1296 C CA . GLU A 1 179 ? 5.659 0.551 20.024 1.00 88.06 179 GLU A CA 1
ATOM 1297 C C . GLU A 1 179 ? 6.069 2.037 20.104 1.00 88.06 179 GLU A C 1
ATOM 1299 O O . GLU A 1 179 ? 5.982 2.642 21.171 1.00 88.06 179 GLU A O 1
ATOM 1304 N N . GLU A 1 180 ? 6.465 2.651 18.981 1.00 87.75 180 GLU A N 1
ATOM 1305 C CA . GLU A 1 180 ? 6.795 4.085 18.886 1.00 87.75 180 GLU A CA 1
ATOM 1306 C C . GLU A 1 180 ? 5.560 4.996 18.747 1.00 87.75 180 GLU A C 1
ATOM 1308 O O . GLU A 1 180 ? 5.575 6.143 19.202 1.00 87.75 180 GLU A O 1
ATOM 1313 N N . ILE A 1 181 ? 4.507 4.517 18.078 1.00 86.31 181 ILE A N 1
ATOM 1314 C CA . ILE A 1 181 ? 3.307 5.291 17.734 1.00 86.31 181 ILE A CA 1
ATOM 1315 C C . ILE A 1 181 ? 2.155 4.878 18.652 1.00 86.31 181 ILE A C 1
ATOM 1317 O O . ILE A 1 181 ? 1.447 3.904 18.398 1.00 86.31 181 ILE A O 1
ATOM 1321 N N . GLU A 1 182 ? 1.936 5.657 19.711 1.00 78.31 182 GLU A N 1
ATOM 1322 C CA . GLU A 1 182 ? 0.840 5.411 20.649 1.00 78.31 182 GLU A CA 1
ATOM 1323 C C . GLU A 1 182 ? -0.538 5.705 20.011 1.00 78.31 182 GLU A C 1
ATOM 1325 O O . GLU A 1 182 ? -0.718 6.747 19.363 1.00 78.31 182 GLU A O 1
ATOM 1330 N N . PRO A 1 183 ? -1.546 4.830 20.202 1.00 74.81 183 PRO A N 1
ATOM 1331 C CA . PRO A 1 183 ? -2.924 5.117 19.819 1.00 74.81 183 PRO A CA 1
ATOM 1332 C C . PRO A 1 183 ? -3.465 6.361 20.544 1.00 74.81 183 PRO A C 1
ATOM 1334 O O . PRO A 1 183 ? -3.097 6.604 21.695 1.00 74.81 183 PRO A O 1
ATOM 1337 N N . PRO A 1 184 ? -4.383 7.134 19.933 1.00 73.12 184 PRO A N 1
ATOM 1338 C CA . PRO A 1 184 ? -5.098 8.170 20.667 1.00 73.12 184 PRO A CA 1
ATOM 1339 C C . PRO A 1 184 ? -5.875 7.542 21.837 1.00 73.12 184 PRO A C 1
ATOM 1341 O O . PRO A 1 184 ? -6.521 6.506 21.665 1.00 73.12 184 PRO A O 1
ATOM 1344 N N . GLY A 1 185 ? -5.767 8.165 23.016 1.00 54.12 185 GLY A N 1
ATOM 1345 C CA . GLY A 1 185 ? -6.457 7.746 24.244 1.00 54.12 185 GLY A CA 1
ATOM 1346 C C . GLY A 1 185 ? -7.957 8.015 24.262 1.00 54.12 185 GLY A C 1
ATOM 1347 O O . GLY A 1 185 ? -8.455 8.757 23.384 1.00 54.12 185 GLY A O 1
#

Foldseek 3Di:
DPPPDPPVDALPQLFAHDDPNDRDDDDDPPDDCPVVVVRVVVSVVVVHDDDDLAAALLRSQLRVLDPVNCVRNPPVLDAALAAAEREDEDAHAHVNPDASVSSLVSQQVSHVNQPRQLRYAYEYAYAPCNCVPPVHNNVVCNNCSGDDRYHYHHPPDDVVCVCCRVPVPVVVVNVVSSVVGHHDD

Sequence (185 aa):
MAPPATTNENGGQGRLFEWQGQHYFSLNTDDDPAALKAWFTAAATAAGETGCSF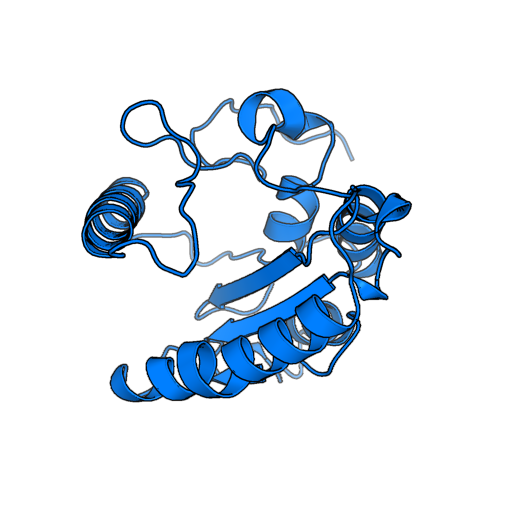EMPAAAAGWAADPATAPTNAGFIRDAGAVLVVFVLTDEPDKSPEPVSQWVDKLVAAKQACGGLNCILASGLVPGFCYDNPGDSTLKTFLESFSAPPFTGDIDGDPSDYAMVVGDALAGVIQEKCEEIEPPG

Mean predicted aligned error: 5.26 Å

Solvent-accessible surface area (backbone atoms only — not comparable to full-atom values): 10607 Å² total; per-residue (Å²): 130,82,79,78,80,84,64,90,45,81,41,38,82,27,24,47,49,66,44,95,92,34,54,75,88,87,82,61,94,87,52,78,58,66,62,55,53,56,50,50,54,53,40,50,61,69,77,49,90,81,76,70,101,70,44,34,61,58,45,40,58,15,30,44,44,31,80,89,20,39,94,62,33,65,79,71,78,58,27,62,34,38,79,44,74,48,71,46,78,43,93,56,55,46,65,40,89,66,65,54,63,64,25,50,51,30,46,26,62,52,18,50,79,44,53,19,47,72,29,32,42,27,34,31,29,38,30,64,68,30,44,70,24,92,92,47,55,50,45,39,55,47,36,58,69,35,62,43,82,46,56,70,38,48,60,88,49,64,76,78,56,50,50,49,44,59,50,58,52,46,43,49,54,50,50,57,49,54,74,72,42,62,59,76,130

Radius of gyration: 16.3 Å; Cα contacts (8 Å, |Δi|>4): 272; chains: 1; bounding box: 39×38×43 Å

Nearest PDB structures (foldseek):
  6bzf-assembly3_F  TM=4.438E-01  e=2.050E+00  Saccharomyces cerevisiae
  6bzf-assembly4_H  TM=3.746E-01  e=1.488E+00  Saccharomyces cerevisiae
  6bzf-assembly2_D  TM=4.384E-01  e=4.423E+00  Saccharomyces cerevisiae
  5hjk-assembly1_A  TM=2.249E-01  e=9.544E+00  Pyrococcus abyssi GE5